Protein AF-A0A969GFV1-F1 (afdb_monomer_lite)

Sequence (255 aa):
MAVPLLSLLLVIGLALLFGWLTWRAVRAKRMWVKIAGGIAAGLLTLIFALVSFWGVKGFMASFRPGVPDAPALAVAATPEQIARGDYLVNLSCVGCHGAVDANGEPSEAHPLSGGFNISQAEGFGFIGDMIAENLTPGGKLAGYSDGEIFRILRHGVNKEGHRLGLMAFLPYNQLSDDDTEAIIAYLRSLPSAETSGPTGDKLNFVGMAMLGAGMFGPTAARRRRASSRQLKASPPNMATTWRLLANAAAVTART

Structure (mmCIF, N/CA/C/O backbone):
data_AF-A0A969GFV1-F1
#
_entry.id   AF-A0A969GFV1-F1
#
loop_
_atom_site.group_PDB
_atom_site.id
_atom_site.type_symbol
_atom_site.label_atom_id
_atom_site.label_alt_id
_atom_site.label_comp_id
_atom_site.label_asym_id
_atom_site.label_entity_id
_atom_site.label_seq_id
_atom_site.pdbx_PDB_ins_code
_atom_site.Cartn_x
_atom_site.Cartn_y
_atom_site.Cartn_z
_atom_site.occupancy
_atom_site.B_iso_or_equiv
_atom_site.auth_seq_id
_atom_site.auth_comp_id
_atom_site.auth_asym_id
_atom_site.auth_atom_id
_atom_site.pdbx_PDB_model_num
ATOM 1 N N . MET A 1 1 ? -2.811 8.380 -8.623 1.00 72.69 1 MET A N 1
ATOM 2 C CA . MET A 1 1 ? -2.915 7.678 -9.927 1.00 72.69 1 MET A CA 1
ATOM 3 C C . MET A 1 1 ? -2.232 8.420 -11.076 1.00 72.69 1 MET A C 1
ATOM 5 O O . MET A 1 1 ? -1.486 7.780 -11.802 1.00 72.69 1 MET A O 1
ATOM 9 N N . ALA A 1 2 ? -2.439 9.734 -11.249 1.00 81.12 2 ALA A N 1
ATOM 10 C CA . ALA A 1 2 ? -1.925 10.474 -12.412 1.00 81.12 2 ALA A CA 1
ATOM 11 C C . ALA A 1 2 ? -0.390 10.463 -12.553 1.00 81.12 2 ALA A C 1
ATOM 13 O O . ALA A 1 2 ? 0.119 10.118 -13.612 1.00 81.12 2 ALA A O 1
ATOM 14 N N . VAL A 1 3 ? 0.351 10.766 -11.482 1.00 84.19 3 VAL A N 1
ATOM 15 C CA . VAL A 1 3 ? 1.826 10.840 -11.511 1.00 84.19 3 VAL A CA 1
ATOM 16 C C . VAL A 1 3 ? 2.489 9.539 -11.997 1.00 84.19 3 VAL A C 1
ATOM 18 O O . VAL A 1 3 ? 3.208 9.594 -12.993 1.00 84.19 3 VAL A O 1
ATOM 21 N N . PRO A 1 4 ? 2.234 8.358 -11.395 1.00 85.69 4 PRO A N 1
ATOM 22 C CA . PRO A 1 4 ? 2.870 7.123 -11.857 1.00 85.69 4 PRO A CA 1
ATOM 23 C C . PRO A 1 4 ? 2.450 6.721 -13.277 1.00 85.69 4 PRO A C 1
ATOM 25 O O . PRO A 1 4 ? 3.246 6.119 -13.995 1.00 85.69 4 PRO A O 1
ATOM 28 N N . LEU A 1 5 ? 1.233 7.075 -13.710 1.00 90.69 5 LEU A N 1
ATOM 29 C CA . LEU A 1 5 ? 0.786 6.843 -15.084 1.00 90.69 5 LEU A CA 1
ATOM 30 C C . LEU A 1 5 ? 1.558 7.716 -16.082 1.00 90.69 5 LEU A C 1
ATOM 32 O O . LEU A 1 5 ? 2.021 7.208 -17.099 1.00 90.69 5 LEU A O 1
ATOM 36 N N . LEU A 1 6 ? 1.741 9.005 -15.784 1.00 93.75 6 LEU A N 1
ATOM 37 C CA . LEU A 1 6 ? 2.524 9.916 -16.624 1.00 93.75 6 LEU A CA 1
ATOM 38 C C . LEU A 1 6 ? 3.984 9.464 -16.730 1.00 93.75 6 LEU A C 1
ATOM 40 O O . LEU A 1 6 ? 4.531 9.430 -17.829 1.00 93.75 6 LEU A O 1
ATOM 44 N N . SER A 1 7 ? 4.594 9.044 -15.617 1.00 92.94 7 SER A N 1
ATOM 45 C CA . SER A 1 7 ? 5.943 8.467 -15.626 1.00 92.94 7 SER A CA 1
ATOM 46 C C . SER A 1 7 ? 6.017 7.203 -16.486 1.00 92.94 7 SER A C 1
ATOM 48 O O . SER A 1 7 ? 6.945 7.057 -17.276 1.00 92.94 7 SER A O 1
ATOM 50 N N . LEU A 1 8 ? 5.024 6.312 -16.394 1.00 92.50 8 LEU A N 1
ATOM 51 C CA . LEU A 1 8 ? 4.970 5.110 -17.225 1.00 92.50 8 LEU A CA 1
ATOM 52 C C . LEU A 1 8 ? 4.871 5.452 -18.720 1.00 92.50 8 LEU A C 1
ATOM 54 O O . LEU A 1 8 ? 5.608 4.883 -19.526 1.00 92.50 8 LEU A O 1
ATOM 58 N N . LEU A 1 9 ? 4.003 6.396 -19.089 1.00 96.06 9 LEU A N 1
ATOM 59 C CA . LEU A 1 9 ? 3.856 6.853 -20.473 1.00 96.06 9 LEU A CA 1
ATOM 60 C C . LEU A 1 9 ? 5.138 7.506 -21.000 1.00 96.06 9 LEU A C 1
ATOM 62 O O . LEU A 1 9 ? 5.517 7.252 -22.142 1.00 96.06 9 LEU A O 1
ATOM 66 N N . LEU A 1 10 ? 5.841 8.280 -20.168 1.00 96.81 10 LEU A N 1
ATOM 67 C CA . LEU A 1 10 ? 7.137 8.863 -20.513 1.00 96.81 10 LEU A CA 1
ATOM 68 C C . LEU A 1 10 ? 8.178 7.778 -20.819 1.00 96.81 10 LEU A C 1
ATOM 70 O O . LEU A 1 10 ? 8.840 7.841 -21.852 1.00 96.81 10 LEU A O 1
ATOM 74 N N . VAL A 1 11 ? 8.300 6.762 -19.960 1.00 95.50 11 VAL A N 1
ATOM 75 C CA . VAL A 1 11 ? 9.256 5.655 -20.152 1.00 95.50 11 VAL A CA 1
ATOM 76 C C . VAL A 1 11 ? 8.922 4.851 -21.413 1.00 95.50 11 VAL A C 1
ATOM 78 O O . VAL A 1 11 ? 9.825 4.515 -22.178 1.00 95.50 11 VAL A O 1
ATOM 81 N N . ILE A 1 12 ? 7.635 4.604 -21.686 1.00 96.19 12 ILE A N 1
ATOM 82 C CA . ILE A 1 12 ? 7.193 3.976 -22.943 1.00 96.19 12 ILE A CA 1
ATOM 83 C C . ILE A 1 12 ? 7.569 4.856 -24.144 1.00 96.19 12 ILE A C 1
ATOM 85 O O . ILE A 1 12 ? 8.098 4.355 -25.135 1.00 96.19 12 ILE A O 1
ATOM 89 N N . GLY A 1 13 ? 7.355 6.170 -24.052 1.00 97.25 13 GLY A N 1
ATOM 90 C CA . GLY A 1 13 ? 7.755 7.129 -25.081 1.00 97.25 13 GLY A CA 1
ATOM 91 C C . GLY A 1 13 ? 9.260 7.108 -25.358 1.00 97.25 13 GLY A C 1
ATOM 92 O O . GLY A 1 13 ? 9.665 7.111 -26.520 1.00 97.25 13 GLY A O 1
ATOM 93 N N . LEU A 1 14 ? 10.092 7.000 -24.317 1.00 97.44 14 LEU A N 1
ATOM 94 C CA . LEU A 1 14 ? 11.543 6.845 -24.455 1.00 97.44 14 LEU A CA 1
ATOM 95 C C . LEU A 1 14 ? 11.909 5.527 -25.146 1.00 97.44 14 LEU A C 1
ATOM 97 O O . LEU A 1 14 ? 12.744 5.539 -26.049 1.00 97.44 14 LEU A O 1
ATOM 101 N N . ALA A 1 15 ? 11.260 4.411 -24.800 1.00 97.12 15 ALA A N 1
ATOM 102 C CA . ALA A 1 15 ? 11.475 3.137 -25.490 1.00 97.12 15 ALA A CA 1
ATOM 103 C C . ALA A 1 15 ? 11.174 3.249 -26.997 1.00 97.12 15 ALA A C 1
ATOM 105 O O . ALA A 1 15 ? 11.960 2.786 -27.824 1.00 97.12 15 ALA A O 1
ATOM 106 N N . LEU A 1 16 ? 10.078 3.922 -27.366 1.00 97.81 16 LEU A N 1
ATOM 107 C CA . LEU A 1 16 ? 9.711 4.160 -28.766 1.00 97.81 16 LEU A CA 1
ATOM 108 C C . LEU A 1 16 ? 10.702 5.095 -29.475 1.00 97.81 16 LEU A C 1
ATOM 110 O O . LEU A 1 16 ? 11.110 4.816 -30.604 1.00 97.81 16 LEU A O 1
ATOM 114 N N . LEU A 1 17 ? 11.130 6.173 -28.811 1.00 97.75 17 LEU A N 1
ATOM 115 C CA . LEU A 1 17 ? 12.118 7.116 -29.336 1.00 97.75 17 LEU A CA 1
ATOM 116 C C . LEU A 1 17 ? 13.462 6.430 -29.604 1.00 97.75 17 LEU A C 1
ATOM 118 O O . LEU A 1 17 ? 14.013 6.567 -30.696 1.00 97.75 17 LEU A O 1
ATOM 122 N N . PHE A 1 18 ? 13.987 5.672 -28.640 1.00 97.31 18 PHE A N 1
ATOM 123 C CA . PHE A 1 18 ? 15.249 4.952 -28.814 1.00 97.31 18 PHE A CA 1
ATOM 124 C C . PHE A 1 18 ? 15.124 3.817 -29.831 1.00 97.31 18 PHE A C 1
ATOM 126 O O . PHE A 1 18 ? 16.051 3.612 -30.619 1.00 97.31 18 PHE A O 1
ATOM 133 N N . GLY A 1 19 ? 13.966 3.155 -29.913 1.00 96.56 19 GLY A N 1
ATOM 134 C CA . GLY A 1 19 ? 13.680 2.189 -30.973 1.00 96.56 19 GLY A CA 1
ATOM 135 C C . GLY A 1 19 ? 13.756 2.834 -32.360 1.00 96.56 19 GLY A C 1
ATOM 136 O O . GLY A 1 19 ? 14.416 2.315 -33.265 1.00 96.56 19 GLY A O 1
ATOM 137 N N . TRP A 1 20 ? 13.174 4.026 -32.511 1.00 97.56 20 TRP A N 1
ATOM 138 C CA . TRP A 1 20 ? 13.267 4.819 -33.736 1.00 97.56 20 TRP A CA 1
ATOM 139 C C . TRP A 1 20 ? 14.703 5.278 -34.040 1.00 97.56 20 TRP A C 1
ATOM 141 O O . TRP A 1 20 ? 15.154 5.178 -35.185 1.00 97.56 20 TRP A O 1
ATOM 151 N N . LEU A 1 21 ? 15.460 5.725 -33.031 1.00 96.56 21 LEU A N 1
ATOM 152 C CA . LEU A 1 21 ? 16.870 6.104 -33.187 1.00 96.56 21 LEU A CA 1
ATOM 153 C C . LEU A 1 21 ? 17.744 4.917 -33.597 1.00 96.56 21 LEU A C 1
ATOM 155 O O . LEU A 1 21 ? 18.609 5.072 -34.457 1.00 96.56 21 LEU A O 1
ATOM 159 N N . THR A 1 22 ? 17.485 3.733 -33.046 1.00 96.38 22 THR A N 1
ATOM 160 C CA . THR A 1 22 ? 18.175 2.487 -33.403 1.00 96.38 22 THR A CA 1
ATOM 161 C C . THR A 1 22 ? 17.929 2.154 -34.871 1.00 96.38 22 THR A C 1
ATOM 163 O O . THR A 1 22 ? 18.870 1.936 -35.633 1.00 96.38 22 THR A O 1
ATOM 166 N N . TRP A 1 23 ? 16.669 2.214 -35.310 1.00 96.56 23 TRP A N 1
ATOM 167 C CA . TRP A 1 23 ? 16.299 2.024 -36.712 1.00 96.56 23 TRP A CA 1
ATOM 168 C C . TRP A 1 23 ? 16.972 3.046 -37.642 1.00 96.56 23 TRP A C 1
ATOM 170 O O . TRP A 1 23 ? 17.508 2.680 -38.693 1.00 96.56 23 TRP A O 1
ATOM 180 N N . ARG A 1 24 ? 17.008 4.324 -37.243 1.00 96.81 24 ARG A N 1
ATOM 181 C CA . ARG A 1 24 ? 17.678 5.392 -37.999 1.00 96.81 24 ARG A CA 1
ATOM 182 C C . ARG A 1 24 ? 19.192 5.174 -38.074 1.00 96.81 24 ARG A C 1
ATOM 184 O O . ARG A 1 24 ? 19.770 5.349 -39.146 1.00 96.81 24 ARG A O 1
ATOM 191 N N . ALA A 1 25 ? 19.827 4.774 -36.973 1.00 95.12 25 ALA A N 1
ATOM 192 C CA . ALA A 1 25 ? 21.261 4.506 -36.906 1.00 95.12 25 ALA A CA 1
ATOM 193 C C . ALA A 1 25 ? 21.648 3.331 -37.812 1.00 95.12 25 ALA A C 1
ATOM 195 O O . ALA A 1 25 ? 22.569 3.453 -38.618 1.00 95.12 25 ALA A O 1
ATOM 196 N N . VAL A 1 26 ? 20.883 2.235 -37.786 1.00 94.19 26 VAL A N 1
ATOM 197 C CA . VAL A 1 26 ? 21.118 1.063 -38.647 1.00 94.19 26 VAL A CA 1
ATOM 198 C C . VAL A 1 26 ? 20.950 1.393 -40.139 1.00 94.19 26 VAL A C 1
ATOM 200 O O . VAL A 1 26 ? 21.553 0.742 -40.990 1.00 94.19 26 VAL A O 1
ATOM 203 N N . ARG A 1 27 ? 20.211 2.450 -40.492 1.00 94.94 27 ARG A N 1
ATOM 204 C CA . ARG A 1 27 ? 20.098 2.953 -41.875 1.00 94.94 27 ARG A CA 1
ATOM 205 C C . ARG A 1 27 ? 21.137 4.018 -42.249 1.00 94.94 27 ARG A C 1
ATOM 207 O O . ARG A 1 27 ? 21.122 4.512 -43.376 1.00 94.94 27 ARG A O 1
ATOM 214 N N . ALA A 1 28 ? 22.050 4.384 -41.349 1.00 95.62 28 ALA A N 1
ATOM 215 C CA . ALA A 1 28 ? 23.057 5.399 -41.628 1.00 95.62 28 ALA A CA 1
ATOM 216 C C . ALA A 1 28 ? 24.085 4.923 -42.670 1.00 95.62 28 ALA A C 1
ATOM 218 O O . ALA A 1 28 ? 24.539 3.776 -42.659 1.00 95.62 28 ALA A O 1
ATOM 219 N N . LYS A 1 29 ? 24.499 5.848 -43.546 1.00 95.62 29 LYS A N 1
ATOM 220 C CA . LYS A 1 29 ? 25.559 5.612 -44.542 1.00 95.62 29 LYS A CA 1
ATOM 221 C C . LYS A 1 29 ? 26.948 5.486 -43.900 1.00 95.62 29 LYS A C 1
ATOM 223 O O . LYS A 1 29 ? 27.799 4.774 -44.416 1.00 95.62 29 LYS A O 1
ATOM 228 N N . ARG A 1 30 ? 27.187 6.180 -42.778 1.00 96.31 30 ARG A N 1
ATOM 229 C CA . ARG A 1 30 ? 28.464 6.147 -42.045 1.00 96.31 30 ARG A CA 1
ATOM 230 C C . ARG A 1 30 ? 28.531 4.906 -41.151 1.00 96.31 30 ARG A C 1
ATOM 232 O O . ARG A 1 30 ? 27.696 4.751 -40.262 1.00 96.31 30 ARG A O 1
ATOM 239 N N . MET A 1 31 ? 29.552 4.068 -41.349 1.00 94.38 31 MET A N 1
ATOM 240 C CA . MET A 1 31 ? 29.696 2.776 -40.660 1.00 94.38 31 MET A CA 1
ATOM 241 C C . MET A 1 31 ? 29.725 2.901 -39.129 1.00 94.38 31 MET A C 1
ATOM 243 O O . MET A 1 31 ? 29.049 2.145 -38.437 1.00 94.38 31 MET A O 1
ATOM 247 N N . TRP A 1 32 ? 30.439 3.893 -38.588 1.00 93.25 32 TRP A N 1
ATOM 248 C CA . TRP A 1 32 ? 30.529 4.098 -37.138 1.00 93.25 32 TRP A CA 1
ATOM 249 C C . TRP A 1 32 ? 29.191 4.517 -36.510 1.00 93.25 32 TRP A C 1
ATOM 251 O O . TRP A 1 32 ? 28.880 4.071 -35.414 1.00 93.25 32 TRP A O 1
ATOM 261 N N . VAL A 1 33 ? 28.361 5.305 -37.209 1.00 93.00 33 VAL A N 1
ATOM 262 C CA . VAL A 1 33 ? 27.014 5.681 -36.732 1.00 93.00 33 VAL A CA 1
ATOM 263 C C . VAL A 1 33 ? 26.121 4.447 -36.671 1.00 93.00 33 VAL A C 1
ATOM 265 O O . VAL A 1 33 ? 25.379 4.262 -35.711 1.00 93.00 33 VAL A O 1
ATOM 268 N N . LYS A 1 34 ? 26.229 3.576 -37.677 1.00 94.00 34 LYS A N 1
ATOM 269 C CA . LYS A 1 34 ? 25.492 2.314 -37.741 1.00 94.00 34 LYS A CA 1
ATOM 270 C C . LYS A 1 34 ? 25.868 1.366 -36.603 1.00 94.00 34 LYS A C 1
ATOM 272 O O . LYS A 1 34 ? 24.970 0.802 -35.990 1.00 94.00 34 LYS A O 1
ATOM 277 N N . ILE A 1 35 ? 27.160 1.219 -36.306 1.00 93.69 35 ILE A N 1
ATOM 278 C CA . ILE A 1 35 ? 27.630 0.329 -35.234 1.00 93.69 35 I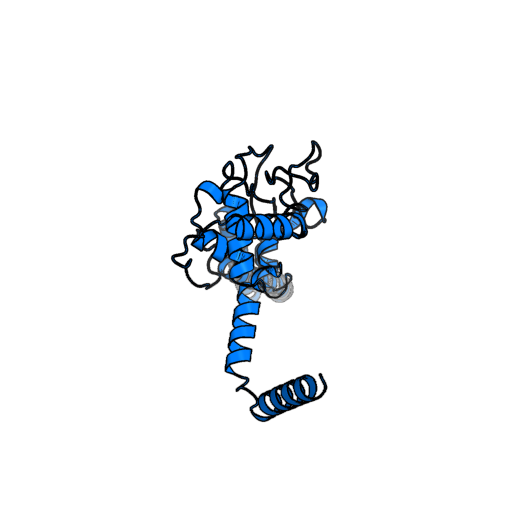LE A CA 1
ATOM 279 C C . ILE A 1 35 ? 27.448 0.990 -33.865 1.00 93.69 35 ILE A C 1
ATOM 281 O O . ILE A 1 35 ? 26.635 0.530 -33.073 1.00 93.69 35 ILE A O 1
ATOM 285 N N . ALA A 1 36 ? 28.163 2.080 -33.578 1.00 94.81 36 ALA A N 1
ATOM 286 C CA . ALA A 1 36 ? 28.176 2.689 -32.249 1.00 94.81 36 ALA A CA 1
ATOM 287 C C . ALA A 1 36 ? 26.814 3.297 -31.885 1.00 94.81 36 ALA A C 1
ATOM 289 O O . ALA A 1 36 ? 26.303 3.059 -30.794 1.00 94.81 36 ALA A O 1
ATOM 290 N N . GLY A 1 37 ? 26.189 4.024 -32.817 1.00 93.31 37 GLY A N 1
ATOM 291 C CA . GLY A 1 37 ? 24.851 4.583 -32.613 1.00 93.31 37 GLY A CA 1
ATOM 292 C C . GLY A 1 37 ? 23.772 3.503 -32.531 1.00 93.31 37 GLY A C 1
ATOM 293 O O . GLY A 1 37 ? 22.878 3.603 -31.695 1.00 93.31 37 GLY A O 1
ATOM 294 N N . GLY A 1 38 ? 23.881 2.446 -33.345 1.00 94.62 38 GLY A N 1
ATOM 295 C CA . GLY A 1 38 ? 22.970 1.301 -33.298 1.00 94.62 38 GLY A CA 1
ATOM 296 C C . GLY A 1 38 ? 23.052 0.535 -31.977 1.00 94.62 38 GLY A C 1
ATOM 297 O O . GLY A 1 38 ? 22.019 0.259 -31.376 1.00 94.62 38 GLY A O 1
ATOM 298 N N . ILE A 1 39 ? 24.263 0.248 -31.487 1.00 95.69 39 ILE A N 1
ATOM 299 C CA . ILE A 1 39 ? 24.477 -0.435 -30.202 1.00 95.69 39 ILE A CA 1
ATOM 300 C C . ILE A 1 39 ? 23.981 0.435 -29.045 1.00 95.69 39 ILE A C 1
ATOM 302 O O . ILE A 1 39 ? 23.204 -0.041 -28.221 1.00 95.69 39 ILE A O 1
ATOM 306 N N . ALA A 1 40 ? 24.380 1.709 -28.990 1.00 96.06 40 ALA A N 1
ATOM 307 C CA . ALA A 1 40 ? 24.000 2.597 -27.895 1.00 96.06 40 ALA A CA 1
ATOM 308 C C . ALA A 1 40 ? 22.477 2.805 -27.823 1.00 96.06 40 ALA A C 1
ATOM 310 O O . ALA A 1 40 ? 21.874 2.608 -26.768 1.00 96.06 40 ALA A O 1
ATOM 311 N N . ALA A 1 41 ? 21.835 3.143 -28.947 1.00 95.69 41 ALA A N 1
ATOM 312 C CA . ALA A 1 41 ? 20.384 3.310 -28.990 1.00 95.69 41 ALA A CA 1
ATOM 313 C C . ALA A 1 41 ? 19.648 1.979 -28.755 1.00 95.69 41 ALA A C 1
ATOM 315 O O . ALA A 1 41 ? 18.617 1.963 -28.080 1.00 95.69 41 ALA A O 1
ATOM 316 N N . GLY A 1 42 ? 20.191 0.860 -29.246 1.00 96.50 42 GLY A N 1
ATOM 317 C CA . GLY A 1 42 ? 19.617 -0.470 -29.056 1.00 96.50 42 GLY A CA 1
ATOM 318 C C . GLY A 1 42 ? 19.611 -0.892 -27.588 1.00 96.50 42 GLY A C 1
ATOM 319 O O . GLY A 1 42 ? 18.576 -1.317 -27.079 1.00 96.50 42 GLY A O 1
ATOM 320 N N . LEU A 1 43 ? 20.725 -0.696 -26.875 1.00 97.62 43 LEU A N 1
ATOM 321 C CA . LEU A 1 43 ? 20.812 -0.965 -25.436 1.00 97.62 43 LEU A CA 1
ATOM 322 C C . LEU A 1 43 ? 19.822 -0.108 -24.642 1.00 97.62 43 LEU A C 1
ATOM 324 O O . LEU A 1 43 ? 19.096 -0.635 -23.802 1.00 97.62 43 LEU A O 1
ATOM 328 N N . LEU A 1 44 ? 19.731 1.191 -24.944 1.00 97.44 44 LEU A N 1
ATOM 329 C CA . LEU A 1 44 ? 18.762 2.078 -24.294 1.00 97.44 44 LEU A CA 1
ATOM 330 C C . LEU A 1 44 ? 17.317 1.655 -24.581 1.00 97.44 44 LEU A C 1
ATOM 332 O O . LEU A 1 44 ? 16.495 1.640 -23.668 1.00 97.44 44 LEU A O 1
ATOM 336 N N . THR A 1 45 ? 17.016 1.233 -25.811 1.00 97.75 45 THR A N 1
ATOM 337 C CA . THR A 1 45 ? 15.700 0.681 -26.171 1.00 97.75 45 THR A CA 1
ATOM 338 C C . THR A 1 45 ? 15.358 -0.527 -25.304 1.00 97.75 45 THR A C 1
ATOM 340 O O . THR A 1 45 ? 14.262 -0.583 -24.752 1.00 97.75 45 THR A O 1
ATOM 343 N N . LEU A 1 46 ? 16.290 -1.474 -25.145 1.00 97.44 46 LEU A N 1
ATOM 344 C CA . LEU A 1 46 ? 16.081 -2.665 -24.318 1.00 97.44 46 LEU A CA 1
ATOM 345 C C . LEU A 1 46 ? 15.875 -2.311 -22.841 1.00 97.44 46 LEU A C 1
ATOM 347 O O . LEU A 1 46 ? 14.974 -2.860 -22.209 1.00 97.44 46 LEU A O 1
ATOM 351 N N . ILE A 1 47 ? 16.659 -1.370 -22.305 1.00 97.06 47 ILE A N 1
ATOM 352 C CA . ILE A 1 47 ? 16.520 -0.896 -20.922 1.00 97.06 47 ILE A CA 1
ATOM 353 C C . ILE A 1 47 ? 15.134 -0.280 -20.711 1.00 97.06 47 ILE A C 1
ATOM 355 O O . ILE A 1 47 ? 14.401 -0.717 -19.824 1.00 97.06 47 ILE A O 1
ATOM 359 N N . PHE A 1 48 ? 14.733 0.690 -21.538 1.00 97.62 48 PHE A N 1
ATOM 360 C CA . PHE A 1 48 ? 13.430 1.339 -21.383 1.00 97.62 48 PHE A CA 1
ATOM 361 C C . PHE A 1 48 ? 12.271 0.373 -21.631 1.00 97.62 48 PHE A C 1
ATOM 363 O O . PHE A 1 48 ? 11.304 0.406 -20.879 1.00 97.62 48 PHE A O 1
ATOM 370 N N . ALA A 1 49 ? 12.378 -0.541 -22.600 1.00 96.94 49 ALA A N 1
ATOM 371 C CA . ALA A 1 49 ? 11.364 -1.569 -22.829 1.00 96.94 49 ALA A CA 1
ATOM 372 C C . ALA A 1 49 ? 11.198 -2.496 -21.612 1.00 96.94 49 ALA A C 1
ATOM 374 O O . ALA A 1 49 ? 10.070 -2.802 -21.222 1.00 96.94 49 ALA A O 1
ATOM 375 N N . LEU A 1 50 ? 12.301 -2.901 -20.972 1.00 96.88 50 LEU A N 1
ATOM 376 C CA . LEU A 1 50 ? 12.266 -3.720 -19.761 1.00 96.88 50 LEU A CA 1
ATOM 377 C C . LEU A 1 50 ? 11.646 -2.956 -18.582 1.00 96.88 50 LEU A C 1
ATOM 379 O O . LEU A 1 50 ? 10.775 -3.486 -17.891 1.00 96.88 50 LEU A O 1
ATOM 383 N N . VAL A 1 51 ? 12.046 -1.699 -18.370 1.00 96.56 51 VAL A N 1
ATOM 384 C CA . VAL A 1 51 ? 11.479 -0.839 -17.317 1.00 96.56 51 VAL A CA 1
ATOM 385 C C . VAL A 1 51 ? 9.988 -0.585 -17.564 1.00 96.56 51 VAL A C 1
ATOM 387 O O . VAL A 1 51 ? 9.195 -0.680 -16.629 1.00 96.56 51 VAL A O 1
ATOM 390 N N . SER A 1 52 ? 9.569 -0.349 -18.812 1.00 96.00 52 SER A N 1
ATOM 391 C CA . SER A 1 52 ? 8.155 -0.252 -19.189 1.00 96.00 52 SER A CA 1
ATOM 392 C C . SER A 1 52 ? 7.401 -1.546 -18.901 1.00 96.00 52 SER A C 1
ATOM 394 O O . SER A 1 52 ? 6.315 -1.489 -18.332 1.00 96.00 52 SER A O 1
ATOM 396 N N . PHE A 1 53 ? 7.962 -2.710 -19.240 1.00 96.94 53 PHE A N 1
ATOM 397 C CA . PHE A 1 53 ? 7.328 -4.003 -18.976 1.00 96.94 53 PHE A CA 1
ATOM 398 C C . PHE A 1 53 ? 7.050 -4.205 -17.480 1.00 96.94 53 PHE A C 1
ATOM 400 O O . PHE A 1 53 ? 5.920 -4.517 -17.087 1.00 96.94 53 PHE A O 1
ATOM 407 N N . TRP A 1 54 ? 8.052 -3.974 -16.628 1.00 97.31 54 TRP A N 1
ATOM 408 C CA . TRP A 1 54 ? 7.880 -4.076 -15.180 1.00 97.31 54 TRP A CA 1
ATOM 409 C C . TRP A 1 54 ? 6.972 -2.977 -14.624 1.00 97.31 54 TRP A C 1
ATOM 411 O O . TRP A 1 54 ? 6.141 -3.266 -13.768 1.00 97.31 54 TRP A O 1
ATOM 421 N N . GLY A 1 55 ? 7.049 -1.756 -15.156 1.00 95.38 55 GLY A N 1
ATOM 422 C CA . GLY A 1 55 ? 6.154 -0.653 -14.811 1.00 95.38 55 GLY A CA 1
ATOM 423 C C . GLY A 1 55 ? 4.684 -0.967 -15.110 1.00 95.38 55 GLY A C 1
ATOM 424 O O . GLY A 1 55 ? 3.839 -0.791 -14.237 1.00 95.38 55 GLY A O 1
ATOM 425 N N . VAL A 1 56 ? 4.370 -1.517 -16.291 1.00 95.56 56 VAL A N 1
ATOM 426 C CA . VAL A 1 56 ? 3.010 -1.963 -16.654 1.00 95.56 56 VAL A CA 1
ATOM 427 C C . VAL A 1 56 ? 2.541 -3.073 -15.718 1.00 95.56 56 VAL A C 1
ATOM 429 O O . VAL A 1 56 ? 1.435 -2.999 -15.181 1.00 95.56 56 VAL A O 1
ATOM 432 N N . LYS A 1 57 ? 3.377 -4.093 -15.474 1.00 94.56 57 LYS A N 1
ATOM 433 C CA . LYS A 1 57 ? 3.048 -5.162 -14.518 1.00 94.56 57 LYS A CA 1
ATOM 434 C C . LYS A 1 57 ? 2.771 -4.614 -13.122 1.00 94.56 57 LYS A C 1
ATOM 436 O O . LYS A 1 57 ? 1.813 -5.045 -12.489 1.00 94.56 57 LYS A O 1
ATOM 441 N N . GLY A 1 58 ? 3.605 -3.693 -12.653 1.00 93.12 58 GLY A N 1
ATOM 442 C CA . GLY A 1 58 ? 3.473 -3.015 -11.372 1.00 93.12 58 GLY A CA 1
ATOM 443 C C . GLY A 1 58 ? 2.174 -2.241 -11.260 1.00 93.12 58 GLY A C 1
ATOM 444 O O . GLY A 1 58 ? 1.396 -2.473 -10.341 1.00 93.12 58 GLY A O 1
ATOM 445 N N . PHE A 1 59 ? 1.897 -1.400 -12.255 1.00 93.31 59 PHE A N 1
ATOM 446 C CA . PHE A 1 59 ? 0.669 -0.622 -12.359 1.00 93.31 59 PHE A CA 1
ATOM 447 C C . PHE A 1 59 ? -0.571 -1.523 -12.323 1.00 93.31 59 PHE A C 1
ATOM 449 O O . PHE A 1 59 ? -1.476 -1.318 -11.516 1.00 93.31 59 PHE A O 1
ATOM 456 N N . MET A 1 60 ? -0.592 -2.582 -13.135 1.00 92.00 60 MET A N 1
ATOM 457 C CA . MET A 1 60 ? -1.688 -3.552 -13.130 1.00 92.00 60 MET A CA 1
ATOM 458 C C . MET A 1 60 ? -1.811 -4.260 -11.784 1.00 92.00 60 MET A C 1
ATOM 460 O O . MET A 1 60 ? -2.916 -4.452 -11.289 1.00 92.00 60 MET A O 1
ATOM 464 N N . ALA A 1 61 ? -0.692 -4.613 -11.153 1.00 89.94 61 ALA A N 1
ATOM 465 C CA . ALA A 1 61 ? -0.717 -5.249 -9.850 1.00 89.94 61 ALA A CA 1
ATOM 466 C C . ALA A 1 61 ? -1.275 -4.300 -8.773 1.00 89.94 61 ALA A C 1
ATOM 468 O O . ALA A 1 61 ? -2.032 -4.773 -7.930 1.00 89.94 61 ALA A O 1
ATOM 469 N N . SER A 1 62 ? -0.924 -3.013 -8.790 1.00 90.25 62 SER A N 1
ATOM 470 C CA . SER A 1 62 ? -1.408 -2.015 -7.829 1.00 90.25 62 SER A CA 1
ATOM 471 C C . SER A 1 62 ? -2.880 -1.669 -8.024 1.00 90.25 62 SER A C 1
ATOM 473 O O . SER A 1 62 ? -3.611 -1.616 -7.046 1.00 90.25 62 SER A O 1
ATOM 475 N N . PHE A 1 63 ? -3.334 -1.456 -9.261 1.00 90.25 63 PHE A N 1
ATOM 476 C CA . PHE A 1 63 ? -4.682 -0.933 -9.526 1.00 90.25 63 PHE A CA 1
ATOM 477 C C . PHE A 1 63 ? -5.707 -2.006 -9.897 1.00 90.25 63 PHE A C 1
ATOM 479 O O . PHE A 1 63 ? -6.906 -1.755 -9.843 1.00 90.25 63 PHE A O 1
ATOM 486 N N . ARG A 1 64 ? -5.260 -3.201 -10.295 1.00 87.44 64 ARG A N 1
ATOM 487 C CA . ARG A 1 64 ? -6.124 -4.337 -10.652 1.00 87.44 64 ARG A CA 1
ATOM 488 C C . ARG A 1 64 ? -5.593 -5.649 -10.060 1.00 87.44 64 ARG A C 1
ATOM 490 O O . ARG A 1 64 ? -5.245 -6.571 -10.798 1.00 87.44 64 ARG A O 1
ATOM 497 N N . PRO A 1 65 ? -5.534 -5.769 -8.722 1.00 83.69 65 PRO A N 1
ATOM 498 C CA . PRO A 1 65 ? -4.960 -6.929 -8.043 1.00 83.69 65 PRO A CA 1
ATOM 499 C C . PRO A 1 65 ? -5.756 -8.235 -8.229 1.00 83.69 65 PRO A C 1
ATOM 501 O O . PRO A 1 65 ? -5.218 -9.293 -7.904 1.00 83.69 65 PRO A O 1
ATOM 504 N N . GLY A 1 66 ? -6.988 -8.186 -8.756 1.00 85.69 66 GLY A N 1
ATOM 505 C CA . GLY A 1 66 ? -7.788 -9.374 -9.087 1.00 85.69 66 GLY A CA 1
ATOM 506 C C . GLY A 1 66 ? -8.252 -10.156 -7.857 1.00 85.69 66 GLY A C 1
ATOM 507 O O . GLY A 1 66 ? -8.094 -11.376 -7.797 1.00 85.69 66 GLY A O 1
ATOM 508 N N . VAL A 1 67 ? -8.761 -9.443 -6.855 1.00 87.94 67 VAL A N 1
ATOM 509 C CA . VAL A 1 67 ? -9.269 -9.994 -5.588 1.00 87.94 67 VAL A CA 1
ATOM 510 C C . VAL A 1 67 ? -10.800 -9.982 -5.576 1.00 87.94 67 VAL A C 1
ATOM 512 O O . VAL A 1 67 ? -11.379 -9.178 -6.305 1.00 87.94 67 VAL A O 1
ATOM 515 N N . PRO A 1 68 ? -11.452 -10.846 -4.777 1.00 90.00 68 PRO A N 1
ATOM 516 C CA . PRO A 1 68 ? -12.903 -10.815 -4.625 1.00 90.00 68 PRO A CA 1
ATOM 517 C C . PRO A 1 68 ? -13.408 -9.461 -4.116 1.00 90.00 68 PRO A C 1
ATOM 519 O O . PRO A 1 68 ? -12.664 -8.702 -3.483 1.00 90.00 68 PRO A O 1
ATOM 522 N N . ASP A 1 69 ? -14.682 -9.185 -4.366 1.00 91.69 69 ASP A N 1
ATOM 523 C CA . ASP A 1 69 ? -15.369 -8.044 -3.768 1.00 91.69 69 ASP A CA 1
ATOM 524 C C . ASP A 1 69 ? -15.514 -8.216 -2.251 1.00 91.69 69 ASP A C 1
ATOM 526 O O . ASP A 1 69 ? -15.312 -9.303 -1.699 1.00 91.69 69 ASP A O 1
ATOM 530 N N . ALA A 1 70 ? -15.800 -7.109 -1.566 1.00 94.38 70 ALA A N 1
ATOM 531 C CA . ALA A 1 70 ? -16.033 -7.128 -0.130 1.00 94.38 70 ALA A CA 1
ATOM 532 C C . ALA A 1 70 ? -17.271 -7.991 0.187 1.00 94.38 70 ALA A C 1
ATOM 534 O O . ALA A 1 70 ? -18.293 -7.843 -0.489 1.00 94.38 70 ALA A O 1
ATOM 535 N N . PRO A 1 71 ? -17.205 -8.899 1.178 1.00 94.69 71 PRO A N 1
ATOM 536 C CA . PRO A 1 71 ? -18.380 -9.650 1.598 1.00 94.69 71 PRO A CA 1
ATOM 537 C C . PRO A 1 71 ? -19.426 -8.709 2.204 1.00 94.69 71 PRO A C 1
ATOM 539 O O . PRO A 1 71 ? -19.083 -7.704 2.822 1.00 94.69 71 PRO A O 1
ATOM 542 N N . ALA A 1 72 ? -20.705 -9.061 2.080 1.00 95.06 72 ALA A N 1
ATOM 543 C CA . ALA A 1 72 ? -21.750 -8.439 2.884 1.00 95.06 72 ALA A CA 1
ATOM 544 C C . ALA A 1 72 ? -21.605 -8.941 4.329 1.00 95.06 72 ALA A C 1
ATOM 546 O O . ALA A 1 72 ? -22.081 -10.022 4.667 1.00 95.06 72 ALA A O 1
ATOM 547 N N . LEU A 1 73 ? -20.877 -8.180 5.142 1.00 95.31 73 LEU A N 1
ATOM 548 C CA . LEU A 1 73 ? -20.549 -8.493 6.528 1.00 95.31 73 LEU A CA 1
ATOM 549 C C . LEU A 1 73 ? -20.985 -7.327 7.416 1.00 95.31 73 LEU A C 1
ATOM 551 O O . LEU A 1 73 ? -20.722 -6.172 7.083 1.00 95.31 73 LEU A O 1
ATOM 555 N N . ALA A 1 74 ? -21.620 -7.652 8.538 1.00 96.25 74 ALA A N 1
ATOM 556 C CA . ALA A 1 74 ? -21.897 -6.736 9.635 1.00 96.25 74 ALA A CA 1
ATOM 557 C C . ALA A 1 74 ? -21.424 -7.415 10.921 1.00 96.25 74 ALA A C 1
ATOM 559 O O . ALA A 1 74 ? -21.898 -8.502 11.253 1.00 96.25 74 ALA A O 1
ATOM 560 N N . VAL A 1 75 ? -20.453 -6.811 11.599 1.00 96.50 75 VAL A N 1
ATOM 561 C CA . VAL A 1 75 ? -19.826 -7.406 12.781 1.00 96.50 75 VAL A CA 1
ATOM 562 C C . VAL A 1 75 ? -20.719 -7.191 14.003 1.00 96.50 75 VAL A C 1
ATOM 564 O O . VAL A 1 75 ? -21.219 -6.092 14.230 1.00 96.50 75 VAL A O 1
ATOM 567 N N . ALA A 1 76 ? -20.923 -8.244 14.801 1.00 94.25 76 ALA A N 1
ATOM 568 C CA . ALA A 1 76 ? -21.838 -8.218 15.947 1.00 94.25 76 ALA A CA 1
ATOM 569 C C . ALA A 1 76 ? -21.364 -7.309 17.096 1.00 94.25 76 ALA A C 1
ATOM 571 O O . ALA A 1 76 ? -22.194 -6.772 17.827 1.00 94.25 76 ALA A O 1
ATOM 572 N N . ALA A 1 77 ? -20.046 -7.137 17.241 1.00 94.88 77 ALA A N 1
ATOM 573 C CA . ALA A 1 77 ? -19.406 -6.285 18.243 1.00 94.88 77 ALA A CA 1
ATOM 574 C C . ALA A 1 77 ? -19.794 -6.630 19.694 1.00 94.88 77 ALA A C 1
ATOM 576 O O . ALA A 1 77 ? -20.074 -5.749 20.507 1.00 94.88 77 ALA A O 1
ATOM 577 N N . THR A 1 78 ? -19.798 -7.924 20.037 1.00 97.88 78 THR A N 1
ATOM 578 C CA . THR A 1 78 ? -20.013 -8.347 21.432 1.00 97.88 78 THR A CA 1
ATOM 579 C C . THR A 1 78 ? -18.845 -7.907 22.327 1.00 97.88 78 THR A C 1
ATOM 581 O O . THR A 1 78 ? -17.730 -7.722 21.827 1.00 97.88 78 THR A O 1
ATOM 584 N N . PRO A 1 79 ? -19.041 -7.769 23.653 1.00 98.06 79 PRO A N 1
ATOM 585 C CA . PRO A 1 79 ? -17.958 -7.412 24.572 1.00 98.06 79 PRO A CA 1
ATOM 586 C C . PRO A 1 79 ? -16.735 -8.336 24.466 1.00 98.06 79 PRO A C 1
ATOM 588 O O . PRO A 1 79 ? -15.599 -7.869 24.506 1.00 98.06 79 PRO A O 1
ATOM 591 N N . GLU A 1 80 ? -16.951 -9.636 24.261 1.00 97.38 80 GLU A N 1
ATOM 592 C CA . GLU A 1 80 ? -15.888 -10.631 24.094 1.00 97.38 80 GLU A CA 1
ATOM 593 C C . GLU A 1 80 ? -15.134 -10.438 22.772 1.00 97.38 80 GLU A C 1
ATOM 595 O O . GLU A 1 80 ? -13.905 -10.521 22.748 1.00 97.38 80 GLU A O 1
ATOM 600 N N . GLN A 1 81 ? -15.847 -10.140 21.677 1.00 96.88 81 GLN A N 1
ATOM 601 C CA . GLN A 1 81 ? -15.227 -9.818 20.388 1.00 96.88 81 GLN A CA 1
ATOM 602 C C . GLN A 1 81 ? -14.399 -8.534 20.473 1.00 96.88 81 GLN A C 1
ATOM 604 O O . GLN A 1 81 ? -13.279 -8.500 19.968 1.00 96.88 81 GLN A O 1
ATOM 609 N N . ILE A 1 82 ? -14.911 -7.498 21.143 1.00 98.31 82 ILE A N 1
ATOM 610 C CA . ILE A 1 82 ? -14.190 -6.236 21.350 1.00 98.31 82 ILE A CA 1
ATOM 611 C C . ILE A 1 82 ? -12.932 -6.475 22.191 1.00 98.31 82 ILE A C 1
ATOM 613 O O . ILE A 1 82 ? -11.862 -6.014 21.808 1.00 98.31 82 ILE A O 1
ATOM 617 N N . ALA A 1 83 ? -13.019 -7.244 23.282 1.00 98.38 83 ALA A N 1
ATOM 618 C CA . ALA A 1 83 ? -11.861 -7.581 24.113 1.00 98.38 83 ALA A CA 1
ATOM 619 C C . ALA A 1 83 ? -10.805 -8.397 23.344 1.00 98.38 83 ALA A C 1
ATOM 621 O O . ALA A 1 83 ? -9.601 -8.175 23.487 1.00 98.38 83 ALA A O 1
ATOM 622 N N . ARG A 1 84 ? -11.239 -9.324 22.479 1.00 98.19 84 ARG A N 1
ATOM 623 C CA .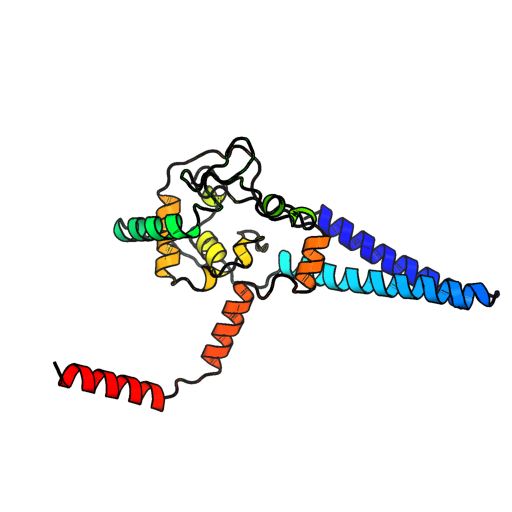 ARG A 1 84 ? -10.334 -10.062 21.589 1.00 98.19 84 ARG A CA 1
ATOM 624 C C . ARG A 1 84 ? -9.673 -9.139 20.564 1.00 98.19 84 ARG A C 1
ATOM 626 O O . ARG A 1 84 ? -8.475 -9.269 20.317 1.00 98.19 84 ARG A O 1
ATOM 633 N N . GLY A 1 85 ? -10.438 -8.218 19.987 1.00 98.06 85 GLY A N 1
ATOM 634 C CA . GLY A 1 85 ? -9.947 -7.222 19.044 1.00 98.06 85 GLY A CA 1
ATOM 635 C C . GLY A 1 85 ? -8.924 -6.284 19.670 1.00 98.06 85 GLY A C 1
ATOM 636 O O . GLY A 1 85 ? -7.864 -6.089 19.085 1.00 98.06 85 GLY A O 1
ATOM 637 N N . ASP A 1 86 ? -9.193 -5.792 20.881 1.00 98.00 86 ASP A N 1
ATOM 638 C CA . ASP A 1 86 ? -8.269 -4.973 21.673 1.00 98.00 86 ASP A CA 1
ATOM 639 C C . ASP A 1 86 ? -6.913 -5.671 21.810 1.00 98.00 86 ASP A C 1
ATOM 641 O O . ASP A 1 86 ? -5.879 -5.121 21.432 1.00 98.00 86 ASP A O 1
ATOM 645 N N . TYR A 1 87 ? -6.912 -6.934 22.242 1.00 97.62 87 TYR A N 1
ATOM 646 C CA . TYR A 1 87 ? -5.686 -7.721 22.363 1.00 97.62 87 TYR A CA 1
ATOM 647 C C . TYR A 1 87 ? -4.899 -7.811 21.040 1.00 97.62 87 TYR A C 1
ATOM 649 O O . TYR A 1 87 ? -3.692 -7.565 21.011 1.00 97.62 87 TYR A O 1
ATOM 657 N N . LEU A 1 88 ? -5.570 -8.135 19.930 1.00 97.31 88 LEU A N 1
ATOM 658 C CA . LEU A 1 88 ? -4.929 -8.294 18.616 1.00 97.31 88 LEU A CA 1
ATOM 659 C C . LEU A 1 88 ? -4.390 -6.971 18.054 1.00 97.31 88 LEU A C 1
ATOM 661 O O . LEU A 1 88 ? -3.309 -6.934 17.456 1.00 97.31 88 LEU A O 1
ATOM 665 N N . VAL A 1 89 ? -5.141 -5.888 18.246 1.00 96.94 89 VAL A N 1
ATOM 666 C CA . VAL A 1 89 ? -4.799 -4.550 17.760 1.00 96.94 89 VAL A CA 1
ATOM 667 C C . VAL A 1 89 ? -3.613 -3.982 18.530 1.00 96.94 89 VAL A C 1
ATOM 669 O O . VAL A 1 89 ? -2.679 -3.477 17.901 1.00 96.94 89 VAL A O 1
ATOM 672 N N . ASN A 1 90 ? -3.583 -4.142 19.856 1.00 95.12 90 ASN A N 1
ATOM 673 C CA . ASN A 1 90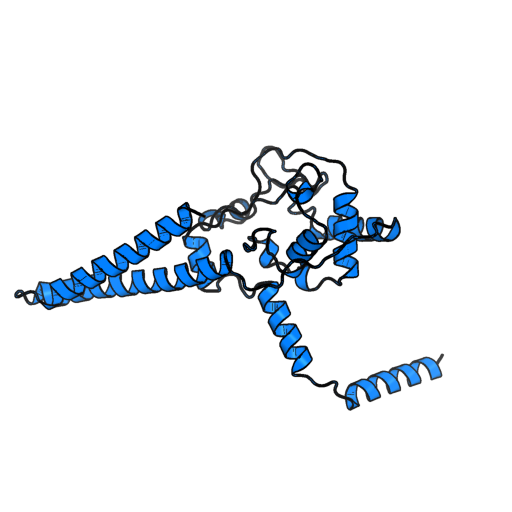 ? -2.426 -3.753 20.664 1.00 95.12 90 ASN A CA 1
ATOM 674 C C . ASN A 1 90 ? -1.174 -4.570 20.321 1.00 95.12 90 ASN A C 1
ATOM 676 O O . ASN A 1 90 ? -0.071 -4.034 20.351 1.00 95.12 90 ASN A O 1
ATOM 680 N N . LEU A 1 91 ? -1.329 -5.839 19.931 1.00 93.75 91 LEU A N 1
ATOM 681 C CA . LEU A 1 91 ? -0.197 -6.687 19.554 1.00 93.75 91 LEU A CA 1
ATOM 682 C C . LEU A 1 91 ? 0.420 -6.325 18.192 1.00 93.75 91 LEU A C 1
ATOM 684 O O . LEU A 1 91 ? 1.615 -6.528 17.999 1.00 93.75 91 LEU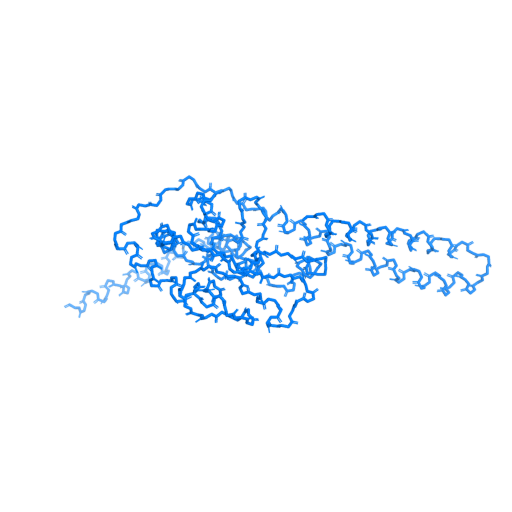 A O 1
ATOM 688 N N . SER A 1 92 ? -0.381 -5.869 17.223 1.00 92.62 92 SER A N 1
ATOM 689 C CA . SER A 1 92 ? 0.053 -5.852 15.813 1.00 92.62 92 SER A CA 1
ATOM 690 C C . SER A 1 92 ? -0.232 -4.572 15.027 1.00 92.62 92 SER A C 1
ATOM 692 O O . SER A 1 92 ? 0.407 -4.338 14.002 1.00 92.62 92 SER A O 1
ATOM 694 N N . CYS A 1 93 ? -1.155 -3.724 15.479 1.00 95.06 93 CYS A N 1
ATOM 695 C CA . CYS A 1 93 ? -1.531 -2.510 14.753 1.00 95.06 93 CYS A CA 1
ATOM 696 C C . CYS A 1 93 ? -0.898 -1.255 15.359 1.00 95.06 93 CYS A C 1
ATOM 698 O O . CYS A 1 93 ? -0.478 -0.370 14.614 1.00 95.06 93 CYS A O 1
ATOM 700 N N . VAL A 1 94 ? -0.813 -1.185 16.691 1.00 94.69 94 VAL A N 1
ATOM 701 C CA . VAL A 1 94 ? -0.381 0.013 17.432 1.00 94.69 94 VAL A CA 1
ATOM 702 C C . VAL A 1 94 ? 1.029 0.480 17.045 1.00 94.69 94 VAL A C 1
ATOM 704 O O . VAL A 1 94 ? 1.237 1.679 16.885 1.00 94.69 94 VAL A O 1
ATOM 707 N N . GLY A 1 95 ? 1.966 -0.440 16.794 1.00 92.62 95 GLY A N 1
ATOM 708 C CA . GLY A 1 95 ? 3.349 -0.088 16.438 1.00 92.62 95 GLY A CA 1
ATOM 709 C C . GLY A 1 95 ? 3.496 0.721 15.141 1.00 92.62 95 GLY A C 1
ATOM 710 O O . GLY A 1 95 ? 4.466 1.448 14.979 1.00 92.62 95 GLY A O 1
ATOM 711 N N . CYS A 1 96 ? 2.527 0.642 14.221 1.00 93.12 96 CYS A N 1
ATOM 712 C CA . CYS A 1 96 ? 2.541 1.450 12.995 1.00 93.12 96 CYS A CA 1
ATOM 713 C C . CYS A 1 96 ? 1.423 2.494 12.949 1.00 93.12 96 CYS A C 1
ATOM 715 O O . CYS A 1 96 ? 1.607 3.552 12.360 1.00 93.12 96 CYS A O 1
ATOM 717 N N . HIS A 1 97 ? 0.256 2.192 13.519 1.00 95.50 97 HIS A N 1
ATOM 718 C CA . HIS A 1 97 ? -0.935 3.038 13.427 1.00 95.50 97 HIS A CA 1
ATOM 719 C C . HIS A 1 97 ? -1.168 3.924 14.653 1.00 95.50 97 HIS A C 1
ATOM 721 O O . HIS A 1 97 ? -2.122 4.697 14.641 1.00 95.50 97 HIS A O 1
ATOM 727 N N . GLY A 1 98 ? -0.343 3.823 15.697 1.00 94.25 98 GLY A N 1
ATOM 728 C CA . GLY A 1 98 ? -0.390 4.731 16.840 1.00 94.25 98 GLY A CA 1
ATOM 729 C C . GLY A 1 98 ? -0.156 6.194 16.451 1.00 94.25 98 GLY A C 1
ATOM 730 O O . GLY A 1 98 ? 0.246 6.504 15.327 1.00 94.25 98 GLY A O 1
ATOM 731 N N . ALA A 1 99 ? -0.413 7.100 17.390 1.00 92.62 99 ALA A N 1
ATOM 732 C CA . ALA A 1 99 ? -0.162 8.523 17.193 1.00 92.62 99 ALA A CA 1
ATOM 733 C C . ALA A 1 99 ? 1.330 8.779 16.967 1.00 92.62 99 ALA A C 1
ATOM 735 O O . ALA A 1 99 ? 2.157 8.103 17.578 1.00 92.62 99 ALA A O 1
ATOM 736 N N . VAL A 1 100 ? 1.672 9.765 16.141 1.00 91.94 100 VAL A N 1
ATOM 737 C CA . VAL A 1 100 ? 3.066 10.162 15.908 1.00 91.94 100 VAL A CA 1
ATOM 738 C C . VAL A 1 100 ? 3.491 11.359 16.751 1.00 91.94 100 VAL A C 1
ATOM 740 O O . VAL A 1 100 ? 2.675 12.229 17.066 1.00 91.94 100 VAL A O 1
ATOM 743 N N . ASP A 1 101 ? 4.775 11.408 17.096 1.00 88.94 101 ASP A N 1
ATOM 744 C CA . ASP A 1 101 ? 5.398 12.545 17.770 1.00 88.94 101 ASP A CA 1
ATOM 745 C C . ASP A 1 101 ? 5.707 13.710 16.800 1.00 88.94 101 ASP A C 1
ATOM 747 O O . ASP A 1 101 ? 5.350 13.694 15.619 1.00 88.94 101 ASP A O 1
ATOM 751 N N . ALA A 1 102 ? 6.382 14.751 17.297 1.00 86.44 102 ALA A N 1
ATOM 752 C CA . ALA A 1 102 ? 6.766 15.911 16.489 1.00 86.44 102 ALA A CA 1
ATOM 753 C C . ALA A 1 102 ? 7.773 15.587 15.365 1.00 86.44 102 ALA A C 1
ATOM 755 O O . ALA A 1 102 ? 7.894 16.364 14.418 1.00 86.44 102 ALA A O 1
ATOM 756 N N . ASN A 1 103 ? 8.486 14.463 15.465 1.00 85.56 103 ASN A N 1
ATOM 757 C CA . ASN A 1 103 ? 9.440 13.990 14.465 1.00 85.56 103 ASN A CA 1
ATOM 758 C C . ASN A 1 103 ? 8.784 13.042 13.447 1.00 85.56 103 ASN A C 1
ATOM 760 O O . ASN A 1 103 ? 9.399 12.723 12.432 1.00 85.56 103 ASN A O 1
ATOM 764 N N . GLY A 1 104 ? 7.532 12.637 13.683 1.00 85.75 104 GLY A N 1
ATOM 765 C CA . GLY A 1 104 ? 6.800 11.692 12.846 1.00 85.75 104 GLY A CA 1
ATOM 766 C C . GLY A 1 104 ? 7.010 10.227 13.235 1.00 85.75 104 GLY A C 1
ATOM 767 O O . GLY A 1 104 ? 6.572 9.355 12.486 1.00 85.75 104 GLY A O 1
ATOM 768 N N . GLU A 1 105 ? 7.641 9.956 14.379 1.00 87.25 105 GLU A N 1
ATOM 769 C CA . GLU A 1 105 ? 7.873 8.604 14.893 1.00 87.25 105 GLU A CA 1
ATOM 770 C C . GLU A 1 105 ? 6.637 8.091 15.644 1.00 87.25 105 GLU A C 1
ATOM 772 O O . GLU A 1 105 ? 5.957 8.875 16.316 1.00 87.25 105 GLU A O 1
ATOM 777 N N . PRO A 1 106 ? 6.305 6.792 15.546 1.00 88.44 106 PRO A N 1
ATOM 778 C CA . PRO A 1 106 ? 5.122 6.242 16.180 1.00 88.44 106 PRO A CA 1
ATOM 779 C C . PRO A 1 106 ? 5.331 6.186 17.694 1.00 88.44 106 PRO A C 1
ATOM 781 O O . PRO A 1 106 ? 6.343 5.705 18.189 1.00 88.44 106 PRO A O 1
ATOM 784 N N . SER A 1 107 ? 4.329 6.624 18.449 1.00 86.94 107 SER A N 1
ATOM 785 C CA . SER A 1 107 ? 4.325 6.538 19.914 1.00 86.94 107 SER A CA 1
ATOM 786 C C . SER A 1 107 ? 4.160 5.108 20.433 1.00 86.94 107 SER A C 1
ATOM 788 O O . SER A 1 107 ? 4.217 4.894 21.641 1.00 86.94 107 SER A O 1
ATOM 790 N N . GLU A 1 108 ? 3.892 4.151 19.533 1.00 87.00 108 GLU A N 1
ATOM 791 C CA . GLU A 1 108 ? 3.487 2.778 19.855 1.00 87.00 108 GLU A CA 1
ATOM 792 C C . GLU A 1 108 ? 2.360 2.738 20.898 1.00 87.00 108 GLU A C 1
ATOM 794 O O . GLU A 1 108 ? 2.247 1.818 21.709 1.00 87.00 108 GLU A O 1
ATOM 799 N N . ALA A 1 109 ? 1.495 3.751 20.860 1.00 88.44 109 ALA A N 1
ATOM 800 C CA . ALA A 1 109 ? 0.388 3.903 21.775 1.00 88.44 109 ALA A CA 1
ATOM 801 C C . ALA A 1 109 ? -0.862 4.407 21.053 1.00 88.44 109 ALA A C 1
ATOM 803 O O . ALA A 1 109 ? -0.832 4.934 19.936 1.00 88.44 109 ALA A O 1
ATOM 804 N N . HIS A 1 110 ? -1.989 4.243 21.737 1.00 92.00 110 HIS A N 1
ATOM 805 C CA . HIS A 1 110 ? -3.232 4.903 21.367 1.00 92.00 110 HIS A CA 1
ATOM 806 C C . HIS A 1 110 ? -3.098 6.433 21.470 1.00 92.00 110 HIS A C 1
ATOM 808 O O . HIS A 1 110 ? -2.328 6.927 22.295 1.00 92.00 110 HIS A O 1
ATOM 814 N N . PRO A 1 111 ? -3.894 7.196 20.704 1.00 93.50 111 PRO A N 1
ATOM 815 C CA . PRO A 1 111 ? -4.903 6.727 19.750 1.00 93.50 111 PRO A CA 1
ATOM 816 C C . PRO A 1 111 ? -4.283 6.155 18.468 1.00 93.50 111 PRO A C 1
ATOM 818 O O . PRO A 1 111 ? -3.188 6.543 18.078 1.00 93.50 111 PRO A O 1
ATOM 821 N N . LEU A 1 112 ? -5.007 5.265 17.778 1.00 95.50 112 LEU A N 1
ATOM 822 C CA . LEU A 1 112 ? -4.622 4.740 16.457 1.00 95.50 112 LEU A CA 1
ATOM 823 C C . LEU A 1 112 ? -4.811 5.780 15.331 1.00 95.50 112 LEU A C 1
ATOM 825 O O . LEU A 1 112 ? -5.474 5.516 14.323 1.00 95.50 112 LEU A O 1
ATOM 829 N N . SER A 1 113 ? -4.299 6.996 15.528 1.00 95.19 113 SER A N 1
ATOM 830 C CA . SER A 1 113 ? -4.504 8.131 14.625 1.00 95.19 113 SER A CA 1
ATOM 831 C C . SER A 1 113 ? -3.591 8.117 13.393 1.00 95.19 113 SER A C 1
ATOM 833 O O . SER A 1 113 ? -3.835 8.890 12.462 1.00 95.19 113 SER A O 1
ATOM 835 N N . GLY A 1 114 ? -2.614 7.208 13.334 1.00 94.50 114 GLY A N 1
ATOM 836 C CA . GLY A 1 114 ? -1.703 7.019 12.210 1.00 94.50 114 GLY A CA 1
ATOM 837 C C . GLY A 1 114 ? -0.728 8.180 12.002 1.00 94.50 114 GLY A C 1
ATOM 838 O O . GLY A 1 114 ? -0.505 9.009 12.881 1.00 94.50 114 GLY A O 1
ATOM 839 N N . GLY A 1 115 ? -0.154 8.243 10.797 1.00 93.31 115 GLY A N 1
ATOM 840 C CA . GLY A 1 115 ? 0.785 9.295 10.387 1.00 93.31 115 GLY A CA 1
ATOM 841 C C . GLY A 1 115 ? 2.247 8.854 10.291 1.00 93.31 115 GLY A C 1
ATOM 842 O O . GLY A 1 115 ? 3.058 9.597 9.742 1.00 93.31 115 GLY A O 1
ATOM 843 N N . PHE A 1 116 ? 2.591 7.646 10.746 1.00 94.19 116 PHE A N 1
ATOM 844 C CA . PHE A 1 116 ? 3.963 7.141 10.663 1.00 94.19 116 PHE A CA 1
ATOM 845 C C . PHE A 1 116 ? 4.340 6.796 9.218 1.00 94.19 116 PHE A C 1
ATOM 847 O O . PHE A 1 116 ? 3.706 5.941 8.592 1.00 94.19 116 PHE A O 1
ATOM 854 N N . ASN A 1 117 ? 5.371 7.455 8.674 1.00 94.25 117 ASN A N 1
ATOM 855 C CA . ASN A 1 117 ? 5.886 7.179 7.332 1.00 94.25 117 ASN A CA 1
ATOM 856 C C . ASN A 1 117 ? 6.980 6.107 7.374 1.00 94.25 117 ASN A C 1
ATOM 858 O O . ASN A 1 117 ? 8.176 6.406 7.365 1.00 94.25 117 ASN A O 1
ATOM 862 N N . ILE A 1 118 ? 6.545 4.849 7.340 1.00 92.88 118 ILE A N 1
ATOM 863 C CA . ILE A 1 118 ? 7.422 3.681 7.474 1.00 92.88 118 ILE A CA 1
ATOM 864 C C . ILE A 1 118 ? 8.489 3.663 6.377 1.00 92.88 118 ILE A C 1
ATOM 866 O O . ILE A 1 118 ? 9.639 3.316 6.617 1.00 92.88 118 ILE A O 1
ATOM 870 N N . SER A 1 119 ? 8.137 4.082 5.158 1.00 93.06 119 SER A N 1
ATOM 871 C CA . SER A 1 119 ? 9.100 4.077 4.056 1.00 93.06 119 SER A CA 1
ATOM 872 C C . SER A 1 119 ? 10.263 5.038 4.242 1.00 93.06 119 SER A C 1
ATOM 874 O O . SER A 1 119 ? 11.376 4.718 3.830 1.00 93.06 119 SER A O 1
ATOM 876 N N . GLN A 1 120 ? 10.028 6.195 4.858 1.00 91.75 120 GLN A N 1
ATOM 877 C CA . GLN A 1 120 ? 11.099 7.152 5.123 1.00 91.75 120 GLN A CA 1
ATOM 878 C C . GLN A 1 120 ? 11.967 6.673 6.288 1.00 91.75 120 GLN A C 1
ATOM 880 O O . GLN A 1 120 ? 13.188 6.658 6.147 1.00 91.75 120 GLN A O 1
ATOM 885 N N . ALA A 1 121 ? 11.342 6.211 7.376 1.00 91.75 121 ALA A N 1
ATOM 886 C CA . ALA A 1 121 ? 12.040 5.715 8.563 1.00 91.75 121 ALA A CA 1
ATOM 887 C C . ALA A 1 121 ? 12.978 4.537 8.245 1.00 91.75 121 ALA A C 1
ATOM 889 O O . ALA A 1 121 ? 14.128 4.506 8.673 1.00 91.75 121 ALA A O 1
ATOM 890 N N . GLU A 1 122 ? 12.528 3.614 7.396 1.00 90.25 122 GLU A N 1
ATOM 891 C CA . GLU A 1 122 ? 13.272 2.406 7.024 1.00 90.25 122 GLU A CA 1
ATOM 892 C C . GLU A 1 122 ? 14.191 2.597 5.796 1.00 90.25 122 GLU A C 1
ATOM 894 O O . GLU A 1 122 ? 14.721 1.639 5.229 1.00 90.25 122 GLU A O 1
ATOM 899 N N . GLY A 1 123 ? 14.367 3.836 5.322 1.00 91.56 123 GLY A N 1
ATOM 900 C CA . GLY A 1 123 ? 15.319 4.164 4.255 1.00 91.56 123 GLY A CA 1
ATOM 901 C C . GLY A 1 123 ? 14.903 3.746 2.838 1.00 91.56 123 GLY A C 1
ATOM 902 O O . GLY A 1 123 ? 15.715 3.803 1.912 1.00 91.56 123 GLY A O 1
ATOM 903 N N . PHE A 1 124 ? 13.641 3.366 2.623 1.00 90.94 124 PHE A N 1
ATOM 904 C CA . PHE A 1 124 ? 13.094 3.063 1.298 1.00 90.94 124 PHE A CA 1
ATOM 905 C C . PHE A 1 124 ? 12.147 4.142 0.750 1.00 90.94 124 PHE A C 1
ATOM 907 O O . PHE A 1 124 ? 11.413 3.901 -0.200 1.00 90.94 124 PHE A O 1
ATOM 914 N N . GLY A 1 125 ? 12.218 5.384 1.233 1.00 91.88 125 GLY A N 1
ATOM 915 C CA . GLY A 1 125 ? 11.393 6.498 0.738 1.00 91.88 125 GLY A CA 1
ATOM 916 C C . GLY A 1 125 ? 11.520 6.771 -0.772 1.00 91.88 125 GLY A C 1
ATOM 917 O O . GLY A 1 125 ? 10.624 7.345 -1.392 1.00 91.88 125 GLY A O 1
ATOM 918 N N . PHE A 1 126 ? 12.589 6.288 -1.419 1.00 93.25 126 PHE A N 1
ATOM 919 C CA . PHE A 1 126 ? 12.776 6.382 -2.872 1.00 93.25 126 PHE A CA 1
ATOM 920 C C . PHE A 1 126 ? 11.716 5.622 -3.692 1.00 93.25 126 PHE A C 1
ATOM 922 O O . PHE A 1 126 ? 11.575 5.900 -4.885 1.00 93.25 126 PHE A O 1
ATOM 929 N N . ILE A 1 127 ? 10.954 4.693 -3.093 1.00 92.88 127 ILE A N 1
ATOM 930 C CA . ILE A 1 127 ? 9.831 4.005 -3.759 1.00 92.88 127 ILE A CA 1
ATOM 931 C C . ILE A 1 127 ? 8.479 4.712 -3.578 1.00 92.88 127 ILE A C 1
ATOM 933 O O . ILE A 1 127 ? 7.486 4.302 -4.186 1.00 92.88 127 ILE A O 1
ATOM 937 N N . GLY A 1 128 ? 8.443 5.815 -2.831 1.00 92.31 128 GLY A N 1
ATOM 938 C CA . GLY A 1 128 ? 7.237 6.566 -2.490 1.00 92.31 128 GLY A CA 1
ATOM 939 C C . GLY A 1 128 ? 6.885 6.429 -1.014 1.00 92.31 128 GLY A C 1
ATOM 940 O O . GLY A 1 128 ? 7.538 5.682 -0.292 1.00 92.31 128 GLY A O 1
ATOM 941 N N . ASP A 1 129 ? 5.847 7.146 -0.592 1.00 92.50 129 ASP A N 1
ATOM 942 C CA . ASP A 1 129 ? 5.452 7.199 0.814 1.00 92.50 129 ASP A CA 1
ATOM 943 C C . ASP A 1 129 ? 4.501 6.053 1.174 1.00 92.50 129 ASP A C 1
ATOM 945 O O . ASP A 1 129 ? 3.542 5.776 0.450 1.00 92.50 129 ASP A O 1
ATOM 949 N N . MET A 1 130 ? 4.741 5.415 2.314 1.00 93.44 130 MET A N 1
ATOM 950 C CA . MET A 1 130 ? 3.839 4.461 2.957 1.00 93.44 130 MET A CA 1
ATOM 951 C C . MET A 1 130 ? 3.543 4.993 4.351 1.00 93.44 130 MET A C 1
ATOM 953 O O . MET A 1 130 ? 4.317 4.762 5.279 1.00 93.44 130 MET A O 1
ATOM 957 N N . ILE A 1 131 ? 2.474 5.781 4.461 1.00 94.31 131 ILE A N 1
ATOM 958 C CA . ILE A 1 131 ? 2.112 6.465 5.701 1.00 94.31 131 ILE A CA 1
ATOM 959 C C . ILE A 1 131 ? 0.924 5.759 6.333 1.00 94.31 131 ILE A C 1
ATOM 961 O O . ILE A 1 131 ? -0.126 5.662 5.699 1.00 94.31 131 ILE A O 1
ATOM 965 N N . ALA A 1 132 ? 1.076 5.299 7.572 1.00 94.56 132 ALA A N 1
ATOM 966 C CA . ALA A 1 132 ? 0.041 4.561 8.278 1.00 94.56 132 ALA A CA 1
ATOM 967 C C . ALA A 1 132 ? -1.275 5.350 8.381 1.00 94.56 132 ALA A C 1
ATOM 969 O O . ALA A 1 132 ? -1.298 6.532 8.730 1.00 94.56 132 ALA A O 1
ATOM 970 N N . GLU A 1 133 ? -2.385 4.679 8.079 1.00 95.00 133 GLU A N 1
ATOM 971 C CA . GLU A 1 133 ? -3.730 5.243 8.154 1.00 95.00 133 GLU A CA 1
ATOM 972 C C . GLU A 1 133 ? -4.208 5.505 9.585 1.00 95.00 133 GLU A C 1
ATOM 974 O O . GLU A 1 133 ? -3.859 4.785 10.516 1.00 95.00 133 GLU A O 1
ATOM 979 N N . ASN A 1 134 ? -5.106 6.475 9.733 1.00 95.88 134 ASN A N 1
ATOM 980 C CA . ASN A 1 134 ? -5.911 6.626 10.940 1.00 95.88 134 ASN A CA 1
ATOM 981 C C . ASN A 1 134 ? -6.981 5.535 10.985 1.00 95.88 134 ASN A C 1
ATOM 983 O O . ASN A 1 134 ? -7.872 5.513 10.126 1.00 95.88 134 ASN A O 1
ATOM 987 N N . LEU A 1 135 ? -6.873 4.640 11.966 1.00 96.12 135 LEU A N 1
ATOM 988 C CA . LEU A 1 135 ? -7.790 3.516 12.143 1.00 96.12 135 LEU A CA 1
ATOM 989 C C . LEU A 1 135 ? -8.989 3.848 13.038 1.00 96.12 135 LEU A C 1
ATOM 991 O O . LEU A 1 135 ? -9.891 3.025 13.174 1.00 96.12 135 LEU A O 1
ATOM 995 N N . THR A 1 136 ? -9.023 5.034 13.643 1.00 95.88 136 THR A N 1
ATOM 996 C CA . THR A 1 136 ? -10.177 5.471 14.434 1.00 95.88 136 THR A CA 1
ATOM 997 C C . THR A 1 136 ? -11.336 5.913 13.529 1.00 95.88 136 THR A C 1
ATOM 999 O O . THR A 1 136 ? -11.129 6.202 12.343 1.00 95.88 136 THR A O 1
ATOM 1002 N N . PRO A 1 137 ? -12.560 6.061 14.069 1.00 93.56 137 PRO A N 1
ATOM 1003 C CA . PRO A 1 137 ? -13.672 6.677 13.343 1.00 93.56 137 PRO A CA 1
ATOM 1004 C C . PRO A 1 137 ? -13.426 8.125 12.874 1.00 93.56 137 PRO A C 1
ATOM 1006 O O . PRO A 1 137 ? -14.180 8.609 12.040 1.00 93.56 137 PRO A O 1
ATOM 1009 N N . GLY A 1 138 ? -12.376 8.807 13.349 1.00 92.44 138 GLY A N 1
ATOM 1010 C CA . GLY A 1 138 ? -11.964 10.118 12.819 1.00 92.44 138 GLY A CA 1
ATOM 1011 C C . GLY A 1 138 ? -11.199 10.026 11.494 1.00 92.44 138 GLY A C 1
ATOM 1012 O O . GLY A 1 138 ? -10.983 11.022 10.810 1.00 92.44 138 GLY A O 1
ATOM 1013 N N . GLY A 1 139 ? -10.789 8.816 11.110 1.00 92.19 139 GLY A N 1
ATOM 1014 C CA . GLY A 1 139 ? -10.053 8.537 9.888 1.00 92.19 139 GLY A CA 1
ATOM 1015 C C . GLY A 1 139 ? -10.923 8.118 8.704 1.00 92.19 139 GLY A C 1
ATOM 1016 O O . GLY A 1 139 ? -12.152 8.201 8.689 1.00 92.19 139 GLY A O 1
ATOM 1017 N N . LYS A 1 140 ? -10.259 7.570 7.680 1.00 90.69 140 LYS A N 1
ATOM 1018 C CA . LYS A 1 140 ? -10.935 7.064 6.473 1.00 90.69 140 LYS A CA 1
ATOM 1019 C C . LYS A 1 140 ? -11.858 5.880 6.770 1.00 90.69 140 LYS A C 1
ATOM 1021 O O . LYS A 1 140 ? -12.791 5.668 5.998 1.00 90.69 140 LYS A O 1
ATOM 1026 N N . LEU A 1 141 ? -11.625 5.133 7.857 1.00 91.50 141 LEU A N 1
ATOM 1027 C CA . LEU A 1 141 ? -12.398 3.938 8.220 1.00 91.50 141 LEU A CA 1
ATOM 1028 C C . LEU A 1 141 ? -13.883 4.227 8.493 1.00 91.50 141 LEU A C 1
ATOM 1030 O O . LEU A 1 141 ? -14.708 3.329 8.316 1.00 91.50 141 LEU A O 1
ATOM 1034 N N . ALA A 1 142 ? -14.258 5.465 8.832 1.00 91.81 142 ALA A N 1
ATOM 1035 C CA . ALA A 1 142 ? -15.667 5.857 8.934 1.00 91.81 142 ALA A CA 1
ATOM 1036 C C . ALA A 1 142 ? -16.440 5.658 7.621 1.00 91.81 142 ALA A C 1
ATOM 1038 O O . ALA A 1 142 ? -17.619 5.324 7.636 1.00 91.81 142 ALA A O 1
ATOM 1039 N N . GLY A 1 143 ? -15.768 5.824 6.478 1.00 93.19 143 GLY A N 1
ATOM 1040 C CA . GLY A 1 143 ? -16.348 5.635 5.148 1.00 93.19 143 GLY A CA 1
ATOM 1041 C C . GLY A 1 143 ? -16.173 4.229 4.571 1.00 93.19 143 GLY A C 1
ATOM 1042 O O . GLY A 1 143 ? -16.287 4.084 3.351 1.00 93.19 143 GLY A O 1
ATOM 1043 N N . TYR A 1 144 ? -15.811 3.244 5.397 1.00 95.75 144 TYR A N 1
ATOM 1044 C CA . TYR A 1 144 ? -15.688 1.832 5.029 1.00 95.75 144 TYR A CA 1
ATOM 1045 C C . TYR A 1 144 ? -16.766 1.032 5.754 1.00 95.75 144 TYR A C 1
ATOM 1047 O O . TYR A 1 144 ? -17.032 1.279 6.926 1.00 95.75 144 TYR A O 1
ATOM 1055 N N . SER A 1 145 ? -17.347 0.044 5.085 1.00 97.19 145 SER A N 1
ATOM 1056 C CA . SER A 1 145 ? -18.155 -1.020 5.688 1.00 97.19 145 SER A CA 1
ATOM 1057 C C . SER A 1 145 ? -17.273 -2.090 6.337 1.00 97.19 145 SER A C 1
ATOM 1059 O O . SER A 1 145 ? -16.081 -2.198 6.040 1.00 97.19 145 SER A O 1
ATOM 1061 N N . ASP A 1 146 ? -17.852 -2.920 7.205 1.00 97.56 146 ASP A N 1
ATOM 1062 C CA . ASP A 1 146 ? -17.105 -3.996 7.867 1.00 97.56 146 ASP A CA 1
ATOM 1063 C C . ASP A 1 146 ? -16.557 -5.006 6.855 1.00 97.56 146 ASP A C 1
ATOM 1065 O O . ASP A 1 146 ? -15.405 -5.420 6.954 1.00 97.56 146 ASP A O 1
ATOM 1069 N N . GLY A 1 147 ? -17.329 -5.325 5.814 1.00 97.56 147 GLY A N 1
ATOM 1070 C CA . GLY A 1 147 ? -16.867 -6.156 4.704 1.00 97.56 147 GLY A CA 1
ATOM 1071 C C . GLY A 1 147 ? -15.663 -5.576 3.961 1.00 97.56 147 GLY A C 1
ATOM 1072 O O . GLY A 1 147 ? -14.765 -6.314 3.548 1.00 9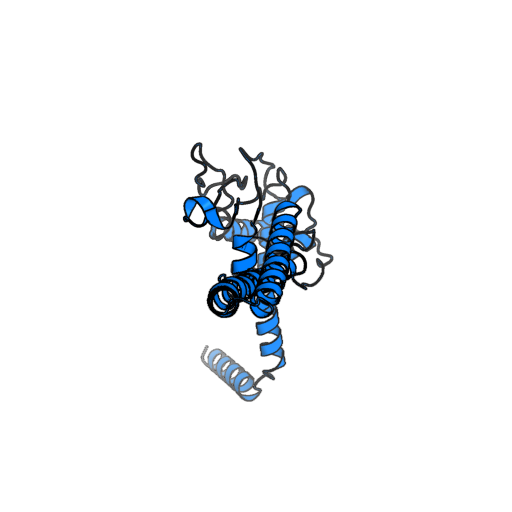7.56 147 GLY A O 1
ATOM 1073 N N . GLU A 1 148 ? -15.593 -4.255 3.800 1.00 97.50 148 GLU A N 1
ATOM 1074 C CA . GLU A 1 148 ? -14.449 -3.607 3.156 1.00 97.50 148 GLU A CA 1
ATOM 1075 C C . GLU A 1 148 ? -13.208 -3.610 4.056 1.00 97.50 148 GLU A C 1
ATOM 1077 O O . GLU A 1 148 ? -12.109 -3.851 3.552 1.00 97.50 148 GLU A O 1
ATOM 1082 N N . ILE A 1 149 ? -13.359 -3.422 5.374 1.00 96.81 149 ILE A N 1
ATOM 1083 C CA . ILE A 1 149 ? -12.245 -3.552 6.332 1.00 96.81 149 ILE A CA 1
ATOM 1084 C C . ILE A 1 149 ? -11.773 -5.010 6.402 1.00 96.81 149 ILE A C 1
ATOM 1086 O O . ILE A 1 149 ? -10.574 -5.284 6.337 1.00 96.81 149 ILE A O 1
ATOM 1090 N N . PHE A 1 150 ? -12.704 -5.964 6.422 1.00 97.00 150 PHE A N 1
ATOM 1091 C CA . PHE A 1 150 ? -12.393 -7.386 6.318 1.00 97.00 150 PHE A CA 1
ATOM 1092 C C . PHE A 1 150 ? -11.592 -7.664 5.044 1.00 97.00 150 PHE A C 1
ATOM 1094 O O . PHE A 1 150 ? -10.544 -8.309 5.075 1.00 97.00 150 PHE A O 1
ATOM 1101 N N . ARG A 1 151 ? -12.011 -7.102 3.905 1.00 95.69 151 ARG A N 1
ATOM 1102 C CA . ARG A 1 151 ? -11.271 -7.237 2.647 1.00 95.69 151 ARG A CA 1
ATOM 1103 C C . ARG A 1 151 ? -9.868 -6.632 2.724 1.00 95.69 151 ARG A C 1
ATOM 1105 O O . ARG A 1 151 ? -8.937 -7.252 2.205 1.00 95.69 151 ARG A O 1
ATOM 1112 N N . ILE A 1 152 ? -9.694 -5.481 3.373 1.00 95.25 152 ILE A N 1
ATOM 1113 C CA . ILE A 1 152 ? -8.372 -4.885 3.611 1.00 95.25 152 ILE A CA 1
ATOM 1114 C C . ILE A 1 152 ? -7.467 -5.881 4.337 1.00 95.25 152 ILE A C 1
ATOM 1116 O O . ILE A 1 152 ? -6.400 -6.209 3.821 1.00 95.25 152 ILE A O 1
ATOM 1120 N N . LEU A 1 153 ? -7.906 -6.413 5.476 1.00 95.31 153 LEU A N 1
ATOM 1121 C CA . LEU A 1 153 ? -7.093 -7.312 6.300 1.00 95.31 153 LEU A CA 1
ATOM 1122 C C . LEU A 1 153 ? -6.776 -8.625 5.568 1.00 95.31 153 LEU A C 1
ATOM 1124 O O . LEU A 1 153 ? -5.657 -9.136 5.616 1.00 95.31 153 LEU A O 1
ATOM 1128 N N . ARG A 1 154 ? -7.739 -9.163 4.815 1.00 93.19 154 ARG A N 1
ATOM 1129 C CA . ARG A 1 154 ? -7.583 -10.459 4.136 1.00 93.19 154 ARG A CA 1
ATOM 1130 C C . ARG A 1 154 ? -6.814 -10.383 2.824 1.00 93.19 154 ARG A C 1
ATOM 1132 O O . ARG A 1 154 ? -6.187 -11.368 2.423 1.00 93.19 154 ARG A O 1
ATOM 1139 N N . HIS A 1 155 ? -6.884 -9.253 2.125 1.00 92.56 155 HIS A N 1
ATOM 1140 C CA . HIS A 1 155 ? -6.402 -9.140 0.748 1.00 92.56 155 HIS A CA 1
ATOM 1141 C C . HIS A 1 155 ? -5.426 -7.986 0.504 1.00 92.56 155 HIS A C 1
ATOM 1143 O O . HIS A 1 155 ? -4.765 -7.989 -0.540 1.00 92.56 155 HIS A O 1
ATOM 1149 N N . GLY A 1 156 ? -5.281 -7.050 1.442 1.00 93.44 156 GLY A N 1
ATOM 1150 C CA . GLY A 1 156 ? -4.393 -5.898 1.311 1.00 93.44 156 GLY A CA 1
ATOM 1151 C C . GLY A 1 156 ? -4.851 -4.919 0.237 1.00 93.44 156 GLY A C 1
ATOM 1152 O O . GLY A 1 156 ? -4.021 -4.404 -0.513 1.00 93.44 156 GLY A O 1
ATOM 1153 N N . VAL A 1 157 ? -6.165 -4.733 0.088 1.00 93.38 157 VAL A N 1
ATOM 1154 C CA . VAL A 1 157 ? -6.755 -3.850 -0.924 1.00 93.38 157 VAL A CA 1
ATOM 1155 C C . VAL A 1 157 ? -7.767 -2.906 -0.295 1.00 93.38 157 VAL A C 1
ATOM 1157 O O . VAL A 1 157 ? -8.555 -3.317 0.550 1.00 93.38 157 VAL A O 1
ATOM 1160 N N . ASN A 1 158 ? -7.751 -1.649 -0.719 1.00 92.12 158 ASN A N 1
ATOM 1161 C CA . ASN A 1 158 ? -8.673 -0.624 -0.241 1.00 92.12 158 ASN A CA 1
ATOM 1162 C C . ASN A 1 158 ? -10.054 -0.743 -0.917 1.00 92.12 158 ASN A C 1
ATOM 1164 O O . ASN A 1 158 ? -10.250 -1.617 -1.766 1.00 92.12 158 ASN A O 1
ATOM 1168 N N . LYS A 1 159 ? -11.025 0.116 -0.577 1.00 91.25 159 LYS A N 1
ATOM 1169 C CA . LYS A 1 159 ? -12.378 0.047 -1.166 1.00 91.25 159 LYS A CA 1
ATOM 1170 C C . LYS A 1 159 ? -12.397 0.313 -2.674 1.00 91.25 159 LYS A C 1
ATOM 1172 O O . LYS A 1 159 ? -13.146 -0.332 -3.399 1.00 91.25 159 LYS A O 1
ATOM 1177 N N . GLU A 1 160 ? -11.484 1.146 -3.175 1.00 90.12 160 GLU A N 1
ATOM 1178 C CA . GLU A 1 160 ? -11.318 1.408 -4.611 1.00 90.12 160 GLU A CA 1
ATOM 1179 C C . GLU A 1 160 ? -10.687 0.226 -5.376 1.00 90.12 160 GLU A C 1
ATOM 1181 O O . GLU A 1 160 ? -10.541 0.274 -6.596 1.00 90.12 160 GLU A O 1
ATOM 1186 N N . GLY A 1 161 ? -10.309 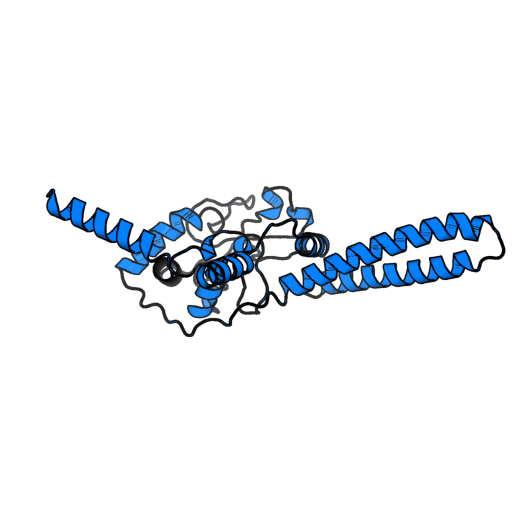-0.853 -4.681 1.00 89.31 161 GLY A N 1
ATOM 1187 C CA . GLY A 1 161 ? -9.689 -2.034 -5.280 1.00 89.31 161 GLY A CA 1
ATOM 1188 C C . GLY A 1 161 ? -8.200 -1.861 -5.572 1.00 89.31 161 GLY A C 1
ATOM 1189 O O . GLY A 1 161 ? -7.599 -2.712 -6.228 1.00 89.31 161 GLY A O 1
ATOM 1190 N N . HIS A 1 162 ? -7.584 -0.793 -5.071 1.00 91.44 162 HIS A N 1
ATOM 1191 C CA . HIS A 1 162 ? -6.148 -0.584 -5.149 1.00 91.44 162 HIS A CA 1
ATOM 1192 C C . HIS A 1 162 ? -5.440 -1.357 -4.043 1.00 91.44 162 HIS A C 1
ATOM 1194 O O . HIS A 1 162 ? -5.925 -1.466 -2.917 1.00 91.44 162 HIS A O 1
ATOM 1200 N N . ARG A 1 163 ? -4.264 -1.891 -4.355 1.00 91.50 163 ARG A N 1
ATOM 1201 C CA . ARG A 1 163 ? -3.407 -2.533 -3.366 1.00 91.50 163 ARG A CA 1
ATOM 1202 C C . ARG A 1 163 ? -2.823 -1.490 -2.414 1.00 91.50 163 ARG A C 1
ATOM 1204 O O . ARG A 1 163 ? -2.350 -0.450 -2.867 1.00 91.50 163 ARG A O 1
ATOM 1211 N N . LEU A 1 164 ? -2.817 -1.829 -1.130 1.00 92.56 164 LEU A N 1
ATOM 1212 C CA . LEU A 1 164 ? -2.105 -1.089 -0.093 1.00 92.56 164 LEU A CA 1
ATOM 1213 C C . LEU A 1 164 ? -0.582 -1.257 -0.236 1.00 92.56 164 LEU A C 1
ATOM 1215 O O . LEU A 1 164 ? -0.100 -2.142 -0.946 1.00 92.56 164 LEU A O 1
ATOM 1219 N N . GLY A 1 165 ? 0.177 -0.403 0.435 1.00 90.12 165 GLY A N 1
ATOM 1220 C CA . GLY A 1 165 ? 1.628 -0.460 0.539 1.00 90.12 165 GLY A CA 1
ATOM 1221 C C . GLY A 1 165 ? 2.051 -1.614 1.438 1.00 90.12 165 GLY A C 1
ATOM 1222 O O . GLY A 1 165 ? 1.782 -2.783 1.147 1.00 90.12 165 GLY A O 1
ATOM 1223 N N . LEU A 1 166 ? 2.703 -1.299 2.554 1.00 89.81 166 LEU A N 1
ATOM 1224 C CA . LEU A 1 166 ? 3.269 -2.301 3.458 1.00 89.81 166 LEU A CA 1
ATOM 1225 C C . LEU A 1 166 ? 2.221 -3.307 3.968 1.00 89.81 166 LEU A C 1
ATOM 1227 O O . LEU A 1 166 ? 2.468 -4.515 3.965 1.00 89.81 166 LEU A O 1
ATOM 1231 N N . MET A 1 167 ? 1.015 -2.829 4.299 1.00 92.50 167 MET A N 1
ATOM 1232 C CA . MET A 1 167 ? -0.098 -3.662 4.775 1.00 92.50 167 MET A CA 1
ATOM 1233 C C . MET A 1 167 ? -0.438 -4.833 3.839 1.00 92.50 167 MET A C 1
ATOM 1235 O O . MET A 1 167 ? -0.818 -5.904 4.308 1.00 92.50 167 MET A O 1
ATOM 1239 N N . ALA A 1 168 ? -0.244 -4.698 2.520 1.00 90.56 168 ALA A N 1
ATOM 1240 C CA . ALA A 1 168 ? -0.541 -5.773 1.567 1.00 90.56 168 ALA A CA 1
ATOM 1241 C C . ALA A 1 168 ? 0.454 -6.949 1.598 1.00 90.56 168 ALA A C 1
ATOM 1243 O O . ALA A 1 168 ? 0.193 -8.007 1.001 1.00 90.56 168 ALA A O 1
ATOM 1244 N N . PHE A 1 169 ? 1.595 -6.769 2.263 1.00 88.44 169 PHE A N 1
ATOM 1245 C CA . PHE A 1 169 ? 2.654 -7.769 2.391 1.00 88.44 169 PHE A CA 1
ATOM 1246 C C . PHE A 1 169 ? 2.688 -8.431 3.764 1.00 88.44 169 PHE A C 1
ATOM 1248 O O . PHE A 1 169 ? 3.321 -9.482 3.900 1.00 88.44 169 PHE A O 1
ATOM 1255 N N . LEU A 1 170 ? 1.950 -7.902 4.739 1.00 90.38 170 LEU A N 1
ATOM 1256 C CA . LEU A 1 170 ? 1.828 -8.485 6.069 1.00 90.38 170 LEU A CA 1
ATOM 1257 C C . LEU A 1 170 ? 0.916 -9.730 6.069 1.00 90.38 170 LEU A C 1
ATOM 1259 O O . LEU A 1 170 ? 0.088 -9.910 5.167 1.00 90.38 170 LEU A O 1
ATOM 1263 N N . PRO A 1 171 ? 1.091 -10.654 7.030 1.00 90.19 171 PRO A N 1
ATOM 1264 C CA . PRO A 1 171 ? 0.401 -11.943 7.046 1.00 90.19 171 PRO A CA 1
ATOM 1265 C C . PRO A 1 171 ? -1.037 -11.894 7.595 1.00 90.19 171 PRO A C 1
ATOM 1267 O O . PRO A 1 171 ? -1.572 -12.929 7.977 1.00 90.19 171 PRO A O 1
ATOM 1270 N N . TYR A 1 172 ? -1.724 -10.746 7.576 1.00 91.88 172 TYR A N 1
ATOM 1271 C CA . TYR A 1 172 ? -3.120 -10.632 8.045 1.00 91.88 172 TYR A CA 1
ATOM 1272 C C . TYR A 1 172 ? -4.110 -11.523 7.271 1.00 91.88 172 TYR A C 1
ATOM 1274 O O . TYR A 1 172 ? -5.150 -11.941 7.780 1.00 91.88 172 TYR A O 1
ATOM 1282 N N . ASN A 1 173 ? -3.730 -11.962 6.070 1.00 88.88 173 ASN A N 1
ATOM 1283 C CA . ASN A 1 173 ? -4.445 -12.988 5.313 1.00 88.88 173 ASN A CA 1
ATOM 1284 C C . ASN A 1 173 ? -4.416 -14.394 5.946 1.00 88.88 173 ASN A C 1
ATOM 1286 O O . ASN A 1 173 ? -4.956 -15.327 5.345 1.00 88.88 173 ASN A O 1
ATOM 1290 N N . GLN A 1 174 ? -3.727 -14.570 7.074 1.00 89.88 174 GLN A N 1
ATOM 1291 C CA . GLN A 1 174 ? -3.653 -15.809 7.848 1.00 89.88 174 GLN A CA 1
ATOM 1292 C C . GLN A 1 174 ? -4.483 -15.760 9.134 1.00 89.88 174 GLN A C 1
ATOM 1294 O O . GLN A 1 174 ? -4.671 -16.810 9.740 1.00 89.88 174 GLN A O 1
ATOM 1299 N N . LEU A 1 175 ? -5.017 -14.593 9.514 1.00 91.88 175 LEU A N 1
ATOM 1300 C CA . LEU A 1 175 ? -5.965 -14.496 10.623 1.00 91.88 175 LEU A CA 1
ATOM 1301 C C . LEU A 1 175 ? -7.184 -15.392 10.370 1.00 91.88 175 LEU A C 1
ATOM 1303 O O . LEU A 1 175 ? -7.573 -15.612 9.209 1.00 91.88 175 LEU A O 1
ATOM 1307 N N . SER A 1 176 ? -7.774 -15.907 11.450 1.00 95.19 176 SER A N 1
ATOM 1308 C CA . SER A 1 176 ? -9.111 -16.491 11.383 1.00 95.19 176 SER A CA 1
ATOM 1309 C C . SER A 1 176 ? -10.117 -15.402 11.010 1.00 95.19 176 SER A C 1
ATOM 1311 O O . SER A 1 176 ? -9.855 -14.203 11.166 1.00 95.19 176 SER A O 1
ATOM 1313 N N . ASP A 1 177 ? -11.257 -15.813 10.463 1.00 96.12 177 ASP A N 1
ATOM 1314 C CA . ASP A 1 177 ? -12.307 -14.853 10.140 1.00 96.12 177 ASP A CA 1
ATOM 1315 C C . ASP A 1 177 ? -12.846 -14.225 11.451 1.00 96.12 177 ASP A C 1
ATOM 1317 O O . ASP A 1 177 ? -12.949 -13.004 11.512 1.00 96.12 177 ASP A O 1
ATOM 1321 N N . ASP A 1 178 ? -12.960 -15.001 12.541 1.00 97.12 178 ASP A N 1
ATOM 1322 C CA . ASP A 1 178 ? -13.302 -14.512 13.893 1.00 97.12 178 ASP A CA 1
ATOM 1323 C C . ASP A 1 178 ? -12.327 -13.450 14.434 1.00 97.12 178 ASP A C 1
ATOM 1325 O O . ASP A 1 178 ? -12.757 -12.419 14.944 1.00 97.12 178 ASP A O 1
ATOM 1329 N N . ASP A 1 179 ? -11.009 -13.662 14.311 1.00 97.75 179 ASP A N 1
ATOM 1330 C CA . ASP A 1 179 ? -10.007 -12.677 14.749 1.00 97.75 179 ASP A CA 1
ATOM 1331 C C . ASP A 1 179 ? -10.057 -11.416 13.871 1.00 97.75 179 ASP A C 1
ATOM 1333 O O . ASP A 1 179 ? -9.846 -10.303 14.351 1.00 97.75 179 ASP A O 1
ATOM 1337 N N . THR A 1 180 ? -10.367 -11.576 12.581 1.00 97.75 180 THR A N 1
ATOM 1338 C CA . THR A 1 180 ? -10.539 -10.447 11.657 1.00 97.75 180 THR A CA 1
ATOM 1339 C C . THR A 1 180 ? -11.765 -9.616 12.045 1.00 97.75 180 THR A C 1
ATOM 1341 O O . THR A 1 180 ? -11.683 -8.391 12.100 1.00 97.75 180 THR A O 1
ATOM 1344 N N . GLU A 1 181 ? -12.888 -10.265 12.352 1.00 98.31 181 GLU A N 1
ATOM 1345 C CA . GLU A 1 181 ? -14.106 -9.610 12.836 1.00 98.31 181 GLU A CA 1
ATOM 1346 C C . GLU A 1 181 ? -13.905 -8.961 14.208 1.00 98.31 181 GLU A C 1
ATOM 1348 O O . GLU A 1 181 ? -14.352 -7.837 14.413 1.00 98.31 181 GLU A O 1
ATOM 1353 N N . ALA A 1 182 ? -13.169 -9.603 15.117 1.00 98.56 182 ALA A N 1
ATOM 1354 C CA . ALA A 1 182 ? -12.822 -9.038 16.418 1.00 98.56 182 ALA A CA 1
ATOM 1355 C C . ALA A 1 182 ? -12.015 -7.736 16.281 1.00 98.56 182 ALA A C 1
ATOM 1357 O O . ALA A 1 182 ? -12.339 -6.738 16.926 1.00 98.56 182 ALA A O 1
ATOM 1358 N N . ILE A 1 183 ? -11.011 -7.704 15.392 1.00 98.19 183 ILE A N 1
ATOM 1359 C CA . ILE A 1 183 ? -10.269 -6.473 15.073 1.00 98.19 183 ILE A CA 1
ATOM 1360 C C . ILE A 1 183 ? -11.234 -5.384 14.591 1.00 98.19 183 ILE A C 1
ATOM 1362 O O . ILE A 1 183 ? -11.182 -4.261 15.085 1.00 98.19 183 ILE A O 1
ATOM 1366 N N . ILE A 1 184 ? -12.142 -5.706 13.664 1.00 97.88 184 ILE A N 1
ATOM 1367 C CA . ILE A 1 184 ? -13.122 -4.741 13.144 1.00 97.88 184 ILE A CA 1
ATOM 1368 C C . ILE A 1 184 ? -14.029 -4.223 14.267 1.00 97.88 184 ILE A C 1
ATOM 1370 O O . ILE A 1 184 ? -14.191 -3.010 14.389 1.00 97.88 184 ILE A O 1
ATOM 1374 N N . ALA A 1 185 ? -14.569 -5.108 15.111 1.00 98.19 185 ALA A N 1
ATOM 1375 C CA . ALA A 1 185 ? -15.405 -4.743 16.256 1.00 98.19 185 ALA A CA 1
ATOM 1376 C C . ALA A 1 185 ? -14.702 -3.728 17.162 1.00 98.19 185 ALA A C 1
ATOM 1378 O O . ALA A 1 185 ? -15.276 -2.695 17.511 1.00 98.19 185 ALA A O 1
ATOM 1379 N N . TYR A 1 186 ? -13.439 -3.994 17.497 1.00 98.25 186 TYR A N 1
ATOM 1380 C CA . TYR A 1 186 ? -12.657 -3.093 18.328 1.00 98.25 186 TYR A CA 1
ATOM 1381 C C . TYR A 1 186 ? -12.413 -1.745 17.645 1.00 98.25 186 TYR A C 1
ATOM 1383 O O . TYR A 1 186 ? -12.683 -0.709 18.250 1.00 98.25 186 TYR A O 1
ATOM 1391 N N . LEU A 1 187 ? -12.000 -1.730 16.372 1.00 97.38 187 LEU A N 1
ATOM 1392 C CA . LEU A 1 187 ? -11.779 -0.483 15.631 1.00 97.38 187 LEU A CA 1
ATOM 1393 C C . LEU A 1 187 ? -13.043 0.392 15.562 1.00 97.38 187 LEU A C 1
ATOM 1395 O O . LEU A 1 187 ? -12.946 1.616 15.642 1.00 97.38 187 LEU A O 1
ATOM 1399 N N . ARG A 1 188 ? -14.232 -0.218 15.461 1.00 96.12 188 ARG A N 1
ATOM 1400 C CA . ARG A 1 188 ? -15.523 0.493 15.514 1.00 96.12 188 ARG A CA 1
ATOM 1401 C C . ARG A 1 188 ? -15.846 1.070 16.889 1.00 96.12 188 ARG A C 1
ATOM 1403 O O . ARG A 1 188 ? -16.547 2.074 16.959 1.00 96.12 188 ARG A O 1
ATOM 1410 N N . SER A 1 189 ? -15.360 0.440 17.955 1.00 96.31 189 SER A N 1
ATOM 1411 C CA . SER A 1 189 ? -15.589 0.880 19.335 1.00 96.31 189 SER A CA 1
ATOM 1412 C C . SER A 1 189 ? -14.684 2.037 19.773 1.00 96.31 189 SER A C 1
ATOM 1414 O O . SER A 1 189 ? -14.961 2.680 20.785 1.00 96.31 189 SER A O 1
ATOM 1416 N N . LEU A 1 190 ? -13.606 2.306 19.027 1.00 96.25 190 LEU A N 1
ATOM 1417 C CA . LEU A 1 190 ? -12.639 3.342 19.375 1.00 96.25 190 LEU A CA 1
ATOM 1418 C C . LEU A 1 190 ? -13.262 4.745 19.360 1.00 96.25 190 LEU A C 1
ATOM 1420 O O . LEU A 1 190 ? -14.075 5.057 18.484 1.00 96.25 190 LEU A O 1
ATOM 1424 N N . PRO A 1 191 ? -12.827 5.641 20.263 1.00 95.44 191 PRO A N 1
ATOM 1425 C CA . PRO A 1 191 ? -13.151 7.051 20.137 1.00 95.44 191 PRO A CA 1
ATOM 1426 C C . PRO A 1 191 ? -12.547 7.619 18.847 1.00 95.44 191 PRO A C 1
ATOM 1428 O O . PRO A 1 191 ? -11.458 7.233 18.418 1.00 95.44 191 PRO A O 1
ATOM 1431 N N . SER A 1 192 ? -13.256 8.567 18.237 1.00 95.69 192 SER A N 1
ATOM 1432 C CA . SER A 1 192 ? -12.747 9.321 17.090 1.00 95.69 192 SER A CA 1
ATOM 1433 C C . SER A 1 192 ? -11.515 10.134 17.491 1.00 95.69 192 SER A C 1
ATOM 1435 O O . SER A 1 192 ? -11.558 10.856 18.488 1.00 95.69 192 SER A O 1
ATOM 1437 N N . ALA A 1 193 ? -10.444 10.058 16.704 1.00 94.44 193 ALA A N 1
ATOM 1438 C CA . ALA A 1 193 ? -9.249 10.876 16.873 1.00 94.44 193 ALA A CA 1
ATOM 1439 C C . ALA A 1 193 ? -8.823 11.490 15.536 1.00 94.44 193 ALA A C 1
ATOM 1441 O O . ALA A 1 193 ? -8.906 10.846 14.490 1.00 94.44 193 ALA A O 1
ATOM 1442 N N . GLU A 1 194 ? -8.325 12.722 15.583 1.00 90.06 194 GLU A N 1
ATOM 1443 C CA . GLU A 1 194 ? -7.764 13.408 14.419 1.00 90.06 194 GLU A CA 1
ATOM 1444 C C . GLU A 1 194 ? -6.322 12.960 14.156 1.00 90.06 194 GLU A C 1
ATOM 1446 O O . GLU A 1 194 ? -5.588 12.594 15.077 1.00 90.06 194 GLU A O 1
ATOM 1451 N N . THR A 1 195 ? -5.894 13.021 12.895 1.00 85.12 195 THR A N 1
ATOM 1452 C CA . THR A 1 195 ? -4.487 12.803 12.533 1.00 85.12 195 THR A CA 1
ATOM 1453 C C . THR A 1 195 ? -3.734 14.125 12.495 1.00 85.12 195 THR A C 1
ATOM 1455 O O . THR A 1 195 ? -4.217 15.108 11.942 1.00 85.12 195 THR A O 1
ATOM 1458 N N . SER A 1 196 ? -2.505 14.138 13.009 1.00 77.69 196 SER A N 1
ATOM 1459 C CA . SER A 1 196 ? -1.609 15.303 12.998 1.00 77.69 196 SER A CA 1
ATOM 1460 C C . SER A 1 196 ? -0.990 15.620 11.624 1.00 77.69 196 SER A C 1
ATOM 1462 O O . SER A 1 196 ? -0.281 16.614 11.484 1.00 77.69 196 SER A O 1
ATOM 1464 N N . GLY A 1 197 ? -1.251 14.810 10.593 1.00 81.12 197 GLY A N 1
ATOM 1465 C CA . GLY A 1 197 ? -0.582 14.896 9.298 1.00 81.12 197 GLY A CA 1
ATOM 1466 C C . GLY A 1 197 ? -1.224 14.046 8.192 1.00 81.12 197 GLY A C 1
ATOM 1467 O O . GLY A 1 197 ? -2.318 13.500 8.363 1.00 81.12 197 GLY A O 1
ATOM 1468 N N . PRO A 1 198 ? -0.574 13.954 7.015 1.00 85.44 198 PRO A N 1
ATOM 1469 C CA . PRO A 1 198 ? -1.071 13.156 5.900 1.00 85.44 198 PRO A CA 1
ATOM 1470 C C . PRO A 1 198 ? -1.058 11.659 6.230 1.00 85.44 198 PRO A C 1
ATOM 1472 O O . PRO A 1 198 ? -0.176 11.182 6.929 1.00 85.44 198 PRO A O 1
ATOM 1475 N N . THR A 1 199 ? -1.996 10.906 5.655 1.00 90.12 199 THR A N 1
ATOM 1476 C CA . THR A 1 199 ? -2.032 9.436 5.722 1.00 90.12 199 THR A CA 1
ATOM 1477 C C . THR A 1 199 ? -2.160 8.816 4.337 1.00 90.12 199 THR A C 1
ATOM 1479 O O . THR A 1 199 ? -2.710 9.426 3.404 1.00 90.12 199 THR A O 1
ATOM 1482 N N . GLY A 1 200 ? -1.688 7.581 4.216 1.00 90.50 200 GLY A N 1
ATOM 1483 C CA . GLY A 1 200 ? -1.915 6.724 3.069 1.00 90.50 200 GLY A CA 1
ATOM 1484 C C . GLY A 1 200 ? -0.747 6.535 2.132 1.00 90.50 200 GLY A C 1
ATOM 1485 O O . GLY A 1 200 ? 0.188 7.333 2.044 1.00 90.50 200 GLY A O 1
ATOM 1486 N N . ASP A 1 201 ? -0.865 5.447 1.382 1.00 91.12 201 ASP A N 1
ATOM 1487 C CA . ASP A 1 201 ? 0.152 4.984 0.455 1.00 91.12 201 ASP A CA 1
ATOM 1488 C C . ASP A 1 201 ? 0.188 5.811 -0.838 1.00 91.12 201 ASP A C 1
ATOM 1490 O O . ASP A 1 201 ? -0.818 6.017 -1.529 1.00 91.12 201 ASP A O 1
ATOM 1494 N N . LYS A 1 202 ? 1.394 6.229 -1.222 1.00 89.88 202 LYS A N 1
ATOM 1495 C CA . LYS A 1 202 ? 1.710 6.948 -2.459 1.00 89.88 202 LYS A CA 1
ATOM 1496 C C . LYS A 1 202 ? 2.939 6.334 -3.121 1.00 89.88 202 LYS A C 1
ATOM 1498 O O . LYS A 1 202 ? 4.000 6.948 -3.208 1.00 89.88 202 LYS A O 1
ATOM 1503 N N . LEU A 1 203 ? 2.775 5.121 -3.648 1.00 90.38 203 LEU A N 1
ATOM 1504 C CA . LEU A 1 203 ? 3.832 4.457 -4.407 1.00 90.38 203 LEU A CA 1
ATOM 1505 C C . LEU A 1 203 ? 4.143 5.237 -5.694 1.00 90.38 203 LEU A C 1
ATOM 1507 O O . LEU A 1 203 ? 3.243 5.549 -6.485 1.00 90.38 203 LEU A O 1
ATOM 1511 N N . ASN A 1 204 ? 5.419 5.535 -5.918 1.00 93.44 204 ASN A N 1
ATOM 1512 C CA . ASN A 1 204 ? 5.872 6.201 -7.133 1.00 93.44 204 ASN A CA 1
ATOM 1513 C C . ASN A 1 204 ? 6.144 5.180 -8.257 1.00 93.44 204 ASN A C 1
ATOM 1515 O O . ASN A 1 204 ? 5.932 3.973 -8.109 1.00 93.44 204 ASN A O 1
ATOM 1519 N N . PHE A 1 205 ? 6.600 5.659 -9.417 1.00 93.44 205 PHE A N 1
ATOM 1520 C CA . PHE A 1 205 ? 6.879 4.787 -10.560 1.00 93.44 205 PHE A CA 1
ATOM 1521 C C . PHE A 1 205 ? 7.962 3.737 -10.268 1.00 93.44 205 PHE A C 1
ATOM 1523 O O . PHE A 1 205 ? 7.819 2.591 -10.693 1.00 93.44 205 PHE A O 1
ATOM 1530 N N . VAL A 1 206 ? 9.011 4.100 -9.525 1.00 93.31 206 VAL A N 1
ATOM 1531 C CA . VAL A 1 206 ? 10.094 3.177 -9.152 1.00 93.31 206 VAL A CA 1
ATOM 1532 C C . VAL A 1 206 ? 9.539 2.059 -8.276 1.00 93.31 206 VAL A C 1
ATOM 1534 O O . VAL A 1 206 ? 9.720 0.884 -8.596 1.00 93.31 206 VAL A O 1
ATOM 1537 N N . GLY A 1 207 ? 8.767 2.411 -7.245 1.00 92.81 207 GLY A N 1
ATOM 1538 C CA . GLY A 1 207 ? 8.084 1.436 -6.401 1.00 92.81 207 GLY A CA 1
ATOM 1539 C C . GLY A 1 207 ? 7.149 0.521 -7.192 1.00 92.81 207 GLY A C 1
ATOM 1540 O O . GLY A 1 207 ? 7.156 -0.694 -6.996 1.00 92.81 207 GLY A O 1
ATOM 1541 N N . MET A 1 208 ? 6.390 1.060 -8.152 1.00 91.88 208 MET A N 1
ATOM 1542 C CA . MET A 1 208 ? 5.549 0.238 -9.030 1.00 91.88 208 MET A CA 1
ATOM 1543 C C . MET A 1 208 ? 6.377 -0.706 -9.901 1.00 91.88 208 MET A C 1
ATOM 1545 O O . MET A 1 208 ? 6.050 -1.887 -9.988 1.00 91.88 208 MET A O 1
ATOM 1549 N N . ALA A 1 209 ? 7.458 -0.238 -10.522 1.00 94.06 209 ALA A N 1
ATOM 1550 C CA . ALA A 1 209 ? 8.321 -1.092 -11.331 1.00 94.06 209 ALA A CA 1
ATOM 1551 C C . ALA A 1 209 ? 8.923 -2.236 -10.493 1.00 94.06 209 ALA A C 1
ATOM 1553 O O . ALA A 1 209 ? 8.869 -3.393 -10.913 1.00 94.06 209 ALA A O 1
ATOM 1554 N N . MET A 1 210 ? 9.392 -1.947 -9.274 1.00 93.81 210 MET A N 1
ATOM 1555 C CA . MET A 1 210 ? 9.897 -2.954 -8.328 1.00 93.81 210 MET A CA 1
ATOM 1556 C C . MET A 1 210 ? 8.814 -3.959 -7.909 1.00 93.81 210 MET A C 1
ATOM 1558 O O . MET A 1 210 ? 9.062 -5.165 -7.825 1.00 93.81 210 MET A O 1
ATOM 1562 N N . LEU A 1 211 ? 7.578 -3.491 -7.722 1.00 91.62 211 LEU A N 1
ATOM 1563 C CA . LEU A 1 211 ? 6.428 -4.355 -7.468 1.00 91.62 211 LEU A CA 1
ATOM 1564 C C . LEU A 1 211 ? 6.138 -5.270 -8.655 1.00 91.62 211 LEU A C 1
ATOM 1566 O O . LEU A 1 211 ? 5.901 -6.466 -8.474 1.00 91.62 211 LEU A O 1
ATOM 1570 N N . GLY A 1 212 ? 6.197 -4.733 -9.872 1.00 91.81 212 GLY A N 1
ATOM 1571 C CA . GLY A 1 212 ? 6.090 -5.515 -11.096 1.00 91.81 212 GLY A CA 1
ATOM 1572 C C . GLY A 1 212 ? 7.169 -6.591 -11.181 1.00 91.81 212 GLY A C 1
ATOM 1573 O O . GLY A 1 212 ? 6.854 -7.728 -11.564 1.00 91.81 212 GLY A O 1
ATOM 1574 N N . ALA A 1 213 ? 8.397 -6.235 -10.783 1.00 93.12 213 ALA A N 1
ATOM 1575 C CA . ALA A 1 213 ? 9.578 -7.094 -10.679 1.00 93.12 213 ALA A CA 1
ATOM 1576 C C . ALA A 1 213 ? 9.474 -8.176 -9.596 1.00 93.12 213 ALA A C 1
ATOM 1578 O O . ALA A 1 213 ? 10.213 -9.155 -9.639 1.00 93.12 213 ALA A O 1
ATOM 1579 N N . GLY A 1 214 ? 8.510 -8.065 -8.676 1.00 89.06 214 GLY A N 1
ATOM 1580 C CA . GLY A 1 214 ? 8.308 -9.033 -7.599 1.00 89.06 214 GLY A CA 1
ATOM 1581 C C . GLY A 1 214 ? 9.277 -8.867 -6.429 1.00 89.06 214 GLY A C 1
ATOM 1582 O O . GLY A 1 214 ? 9.420 -9.792 -5.635 1.00 89.06 214 GLY A O 1
ATOM 1583 N N . MET A 1 215 ? 9.910 -7.699 -6.295 1.00 89.25 215 MET A N 1
ATOM 1584 C CA . MET A 1 215 ? 10.927 -7.437 -5.268 1.00 89.25 215 MET A CA 1
ATOM 1585 C C . MET A 1 215 ? 10.364 -7.376 -3.837 1.00 89.25 215 MET A C 1
ATOM 1587 O O . MET A 1 215 ? 11.120 -7.517 -2.887 1.00 89.25 215 MET A O 1
ATOM 1591 N N . PHE A 1 216 ? 9.045 -7.228 -3.673 1.00 81.31 216 PHE A N 1
ATOM 1592 C CA . PHE A 1 216 ? 8.365 -7.188 -2.366 1.00 81.31 216 PHE A CA 1
ATOM 1593 C C . PHE A 1 216 ? 7.811 -8.554 -1.907 1.00 81.31 216 PHE A C 1
ATOM 1595 O O . PHE A 1 216 ? 7.062 -8.638 -0.938 1.00 81.31 216 PHE A O 1
ATOM 1602 N N . GLY A 1 217 ? 8.136 -9.644 -2.613 1.00 76.38 217 GLY A N 1
ATOM 1603 C CA . GLY A 1 217 ? 7.629 -10.982 -2.298 1.00 76.38 217 GLY A CA 1
ATOM 1604 C C . GLY A 1 217 ? 6.145 -11.199 -2.655 1.00 76.38 217 GLY A C 1
ATOM 1605 O O . GLY A 1 217 ? 5.503 -10.368 -3.309 1.00 76.38 217 GLY A O 1
ATOM 1606 N N . PRO A 1 218 ? 5.571 -12.368 -2.309 1.00 73.50 218 PRO A N 1
ATOM 1607 C CA . PRO A 1 218 ? 4.182 -12.680 -2.624 1.00 73.50 218 PRO A CA 1
ATOM 1608 C C . PRO A 1 218 ? 3.233 -11.911 -1.701 1.00 73.50 218 PRO A C 1
ATOM 1610 O O . PRO A 1 218 ? 3.330 -12.014 -0.486 1.00 73.50 218 PRO A O 1
ATOM 1613 N N . THR A 1 219 ? 2.266 -11.197 -2.275 1.00 74.06 219 THR A N 1
ATOM 1614 C CA . THR A 1 219 ? 1.251 -10.449 -1.515 1.00 74.06 219 THR A CA 1
ATOM 1615 C C . THR A 1 219 ? 0.310 -11.366 -0.731 1.00 74.06 219 THR A C 1
ATOM 1617 O O . THR A 1 219 ? 0.123 -12.531 -1.099 1.00 74.06 219 THR A O 1
ATOM 1620 N N . ALA A 1 220 ? -0.366 -10.813 0.281 1.00 70.88 220 ALA A N 1
ATOM 1621 C CA . ALA A 1 220 ? -1.458 -11.453 1.021 1.00 70.88 220 ALA A CA 1
ATOM 1622 C C . ALA A 1 220 ? -2.458 -12.181 0.097 1.00 70.88 220 ALA A C 1
ATOM 1624 O O . ALA A 1 220 ? -2.678 -13.391 0.212 1.00 70.88 220 ALA A O 1
ATOM 1625 N N . ALA A 1 221 ? -2.977 -11.473 -0.912 1.00 68.31 221 ALA A N 1
ATOM 1626 C CA . ALA A 1 221 ? -3.892 -12.037 -1.903 1.00 68.31 221 ALA A CA 1
ATOM 1627 C C . ALA A 1 221 ? -3.288 -13.215 -2.695 1.00 68.31 221 ALA A C 1
ATOM 1629 O O . ALA A 1 221 ? -3.961 -14.224 -2.932 1.00 68.31 221 ALA A O 1
ATOM 1630 N N . ARG A 1 222 ? -2.011 -13.121 -3.095 1.00 70.56 222 ARG A N 1
ATOM 1631 C CA . ARG A 1 222 ? -1.331 -14.187 -3.845 1.00 70.56 222 ARG A CA 1
ATOM 1632 C C . ARG A 1 222 ? -1.084 -15.415 -2.968 1.00 70.56 222 ARG A C 1
ATOM 1634 O O . ARG A 1 222 ? -1.303 -16.529 -3.442 1.00 70.56 222 ARG A O 1
ATOM 1641 N N . ARG A 1 223 ? -0.687 -15.220 -1.706 1.00 75.81 223 ARG A N 1
ATOM 1642 C CA . ARG A 1 223 ? -0.489 -16.301 -0.728 1.00 75.81 223 ARG A CA 1
ATOM 1643 C C . ARG A 1 223 ? -1.784 -17.063 -0.470 1.00 75.81 223 ARG A C 1
ATOM 1645 O O . ARG A 1 223 ? -1.781 -18.284 -0.570 1.00 75.81 223 ARG A O 1
ATOM 1652 N N . ARG A 1 224 ? -2.908 -16.366 -0.262 1.00 68.62 224 ARG A N 1
ATOM 1653 C CA . ARG A 1 224 ? -4.223 -17.005 -0.057 1.00 68.62 224 ARG A CA 1
ATOM 1654 C C . ARG A 1 224 ? -4.708 -17.781 -1.288 1.00 68.62 224 ARG A C 1
ATOM 1656 O O . ARG A 1 224 ? -5.282 -18.864 -1.177 1.00 68.62 224 ARG A O 1
ATOM 1663 N N . ARG A 1 225 ? -4.448 -17.272 -2.498 1.00 69.38 225 ARG A N 1
ATOM 1664 C CA . ARG A 1 225 ? -4.743 -18.009 -3.740 1.00 69.38 225 ARG A CA 1
ATOM 1665 C C . ARG A 1 225 ? -3.873 -19.261 -3.885 1.00 69.38 225 ARG A C 1
ATOM 1667 O O . ARG A 1 225 ? -4.356 -20.284 -4.360 1.00 69.38 225 ARG A O 1
ATOM 1674 N N . ALA A 1 226 ? -2.602 -19.183 -3.500 1.00 68.88 226 ALA A N 1
ATOM 1675 C CA . ALA A 1 226 ? -1.705 -20.333 -3.509 1.00 68.88 226 ALA A CA 1
ATOM 1676 C C . ALA A 1 226 ? -2.132 -21.385 -2.470 1.00 68.88 226 ALA A C 1
ATOM 1678 O O . ALA A 1 226 ? -2.267 -22.550 -2.833 1.00 68.88 226 ALA A O 1
ATOM 1679 N N . SER A 1 227 ? -2.444 -20.979 -1.233 1.00 68.50 227 SER A N 1
ATOM 1680 C CA . SER A 1 227 ? -2.887 -21.899 -0.177 1.00 68.50 227 SER A CA 1
ATOM 1681 C C . SER A 1 227 ? -4.228 -22.557 -0.503 1.00 68.50 227 SER A C 1
ATOM 1683 O O . SER A 1 227 ? -4.356 -23.769 -0.382 1.00 68.50 227 SER A O 1
ATOM 1685 N N . SER A 1 228 ? -5.210 -21.803 -1.007 1.00 67.25 228 SER A N 1
ATOM 1686 C CA . SER A 1 228 ? -6.496 -22.371 -1.446 1.00 67.25 228 SER A CA 1
ATOM 1687 C C . SER A 1 228 ? -6.344 -23.354 -2.610 1.00 67.25 228 SER A C 1
ATOM 1689 O O . SER A 1 228 ? -7.035 -24.370 -2.647 1.00 67.25 228 SER A O 1
ATOM 1691 N N . ARG A 1 229 ? -5.422 -23.101 -3.550 1.00 71.62 229 ARG A N 1
ATOM 1692 C CA . ARG A 1 229 ? -5.077 -24.073 -4.600 1.00 71.62 229 ARG A CA 1
ATOM 1693 C C . ARG A 1 229 ? -4.404 -25.317 -4.030 1.00 71.62 229 ARG A C 1
ATOM 1695 O O . ARG A 1 229 ? -4.759 -26.409 -4.448 1.00 71.62 229 ARG A O 1
ATOM 1702 N N . GLN A 1 230 ? -3.480 -25.161 -3.084 1.00 68.75 230 GLN A N 1
ATOM 1703 C CA . GLN A 1 230 ? -2.801 -26.279 -2.432 1.00 68.75 230 GLN A CA 1
ATOM 1704 C C . GLN A 1 230 ? -3.780 -27.147 -1.633 1.00 68.75 230 GLN A C 1
ATOM 1706 O O . GLN A 1 230 ? -3.749 -28.362 -1.770 1.00 68.75 230 GLN A O 1
ATOM 1711 N N . LEU A 1 231 ? -4.704 -26.542 -0.880 1.00 68.12 231 LEU A N 1
ATOM 1712 C CA . LEU A 1 231 ? -5.771 -27.261 -0.175 1.00 68.12 231 LEU A CA 1
ATOM 1713 C C . LEU A 1 231 ? -6.681 -28.033 -1.137 1.00 68.12 231 LEU A C 1
ATOM 1715 O O . LEU A 1 231 ? -7.048 -29.163 -0.850 1.00 68.12 231 LEU A O 1
ATOM 1719 N N . LYS A 1 232 ? -7.016 -27.457 -2.298 1.00 70.31 232 LYS A N 1
ATOM 1720 C CA . LYS A 1 232 ? -7.789 -28.166 -3.332 1.00 70.31 232 LYS A CA 1
ATOM 1721 C C . LYS A 1 232 ? -6.999 -29.289 -4.010 1.00 70.31 232 LYS A C 1
ATOM 1723 O O . LYS A 1 232 ? -7.600 -30.262 -4.447 1.00 70.31 232 LYS A O 1
ATOM 1728 N N . ALA A 1 233 ? -5.681 -29.138 -4.139 1.00 70.94 233 ALA A N 1
ATOM 1729 C CA . ALA A 1 233 ? -4.802 -30.110 -4.789 1.00 70.94 233 ALA A CA 1
ATOM 1730 C C . ALA A 1 233 ? -4.370 -31.257 -3.861 1.00 70.94 233 ALA A C 1
ATOM 1732 O O . ALA A 1 233 ? -4.014 -32.325 -4.350 1.00 70.94 233 ALA A O 1
ATOM 1733 N N . SER A 1 234 ? -4.413 -31.048 -2.545 1.00 52.19 234 SER A N 1
ATOM 1734 C CA . SER A 1 234 ? -4.178 -32.073 -1.532 1.00 52.19 234 SER A CA 1
ATOM 1735 C C . SER A 1 234 ? -5.521 -32.668 -1.096 1.00 52.19 234 SER A C 1
ATOM 1737 O O . SER A 1 234 ? -6.138 -32.118 -0.180 1.00 52.19 234 SER A O 1
ATOM 1739 N N . PRO A 1 235 ? -6.014 -33.768 -1.704 1.00 56.81 235 PRO A N 1
ATOM 1740 C CA . PRO A 1 235 ? -7.162 -34.469 -1.142 1.00 56.81 235 PRO A CA 1
ATOM 1741 C C . PRO A 1 235 ? -6.842 -34.852 0.311 1.00 56.81 235 PRO A C 1
ATOM 1743 O O . PRO A 1 235 ? -5.676 -35.128 0.620 1.00 56.81 235 PRO A O 1
ATOM 1746 N N . PRO A 1 236 ? -7.835 -34.861 1.219 1.00 60.12 236 PRO A N 1
ATOM 1747 C CA . PRO A 1 236 ? -7.606 -35.298 2.583 1.00 60.12 236 PRO A CA 1
ATOM 1748 C C . PRO A 1 236 ? -6.988 -36.692 2.532 1.00 60.12 236 PRO A C 1
ATOM 1750 O O . PRO A 1 236 ? -7.578 -37.648 2.029 1.00 60.12 236 PRO A O 1
ATOM 1753 N N . ASN A 1 237 ? -5.756 -36.792 3.020 1.00 64.81 237 ASN A N 1
ATOM 1754 C CA . ASN A 1 237 ? -5.109 -38.066 3.230 1.00 64.81 237 ASN A CA 1
ATOM 1755 C C . ASN A 1 237 ? -5.925 -38.792 4.307 1.00 64.81 237 ASN A C 1
ATOM 1757 O O . ASN A 1 237 ? -5.760 -38.521 5.501 1.00 64.81 237 ASN A O 1
ATOM 1761 N N . MET A 1 238 ? -6.813 -39.689 3.865 1.00 62.31 238 MET A N 1
ATOM 1762 C CA . MET A 1 238 ? -7.651 -40.491 4.751 1.00 62.31 238 MET A CA 1
ATOM 1763 C C . MET A 1 238 ? -6.795 -41.272 5.756 1.00 62.31 238 MET A C 1
ATOM 1765 O O . MET A 1 238 ? -7.163 -41.372 6.917 1.00 62.31 238 MET A O 1
ATOM 1769 N N . ALA A 1 239 ? -5.601 -41.737 5.381 1.00 64.25 239 ALA A N 1
ATOM 1770 C CA . ALA A 1 239 ? -4.704 -42.442 6.298 1.00 64.25 239 ALA A CA 1
ATOM 1771 C C . ALA A 1 239 ? -4.141 -41.547 7.424 1.00 64.25 239 ALA A C 1
ATOM 1773 O O . ALA A 1 239 ? -3.977 -42.018 8.548 1.00 64.25 239 ALA A O 1
ATOM 1774 N N . THR A 1 240 ? -3.877 -40.262 7.175 1.00 66.81 240 THR A N 1
ATOM 1775 C CA . THR A 1 240 ? -3.426 -39.305 8.200 1.00 66.81 240 THR A CA 1
ATOM 1776 C C . THR A 1 240 ? -4.578 -38.875 9.092 1.00 66.81 240 THR A C 1
ATOM 1778 O O . THR A 1 240 ? -4.394 -38.781 10.300 1.00 66.81 240 THR A O 1
ATOM 1781 N N . THR A 1 241 ? -5.774 -38.678 8.534 1.00 67.38 241 THR A N 1
ATOM 1782 C CA . THR A 1 241 ? -6.978 -38.399 9.335 1.00 67.38 241 THR A CA 1
ATOM 1783 C C . THR A 1 241 ? -7.337 -39.592 10.220 1.00 67.38 241 THR A C 1
ATOM 1785 O O . THR A 1 241 ? -7.544 -39.404 11.414 1.00 67.38 241 THR A O 1
ATOM 1788 N N . TRP A 1 242 ? -7.281 -40.822 9.700 1.00 62.47 242 TRP A N 1
ATOM 1789 C CA . TRP A 1 242 ? -7.468 -42.038 10.499 1.00 62.47 242 TRP A CA 1
ATOM 1790 C C . TRP A 1 242 ? -6.381 -42.228 11.561 1.00 62.47 242 TRP A C 1
ATOM 1792 O O . TRP A 1 242 ? -6.704 -42.587 12.687 1.00 62.47 242 TRP A O 1
ATOM 1802 N N . ARG A 1 243 ? -5.107 -41.936 11.259 1.00 71.38 243 ARG A N 1
ATOM 1803 C CA . ARG A 1 243 ? -4.022 -41.977 12.259 1.00 71.38 243 ARG A CA 1
ATOM 1804 C C . ARG A 1 243 ? -4.200 -40.937 13.363 1.00 71.38 243 ARG A C 1
ATOM 1806 O O . ARG A 1 243 ? -3.964 -41.250 14.523 1.00 71.38 243 ARG A O 1
ATOM 1813 N N . LEU A 1 244 ? -4.617 -39.719 13.023 1.00 71.25 244 LEU A N 1
ATOM 1814 C CA . LEU A 1 244 ? -4.863 -38.658 14.002 1.00 71.25 244 LEU A CA 1
ATOM 1815 C C . LEU A 1 244 ? -6.074 -38.977 14.884 1.00 71.25 244 LEU A C 1
ATOM 1817 O O . LEU A 1 244 ? -5.988 -38.815 16.097 1.00 71.25 244 LEU A O 1
ATOM 1821 N N . LEU A 1 245 ? -7.157 -39.500 14.304 1.00 72.19 245 LEU A N 1
ATOM 1822 C CA . LEU A 1 245 ? -8.333 -39.948 15.054 1.00 72.19 245 LEU A CA 1
ATOM 1823 C C . LEU A 1 245 ? -8.022 -41.159 15.943 1.00 72.19 245 LEU A C 1
ATOM 1825 O O . LEU A 1 245 ? -8.437 -41.183 17.097 1.00 72.19 245 LEU A O 1
ATOM 1829 N N . ALA A 1 246 ? -7.247 -42.131 15.453 1.00 70.88 246 ALA A N 1
ATOM 1830 C CA . ALA A 1 246 ? -6.816 -43.281 16.246 1.00 70.88 246 ALA A CA 1
ATOM 1831 C C . ALA A 1 246 ? -5.907 -42.865 17.415 1.00 70.88 246 ALA A C 1
ATOM 1833 O O . ALA A 1 246 ? -6.062 -43.369 18.525 1.00 70.88 246 ALA A O 1
ATOM 1834 N N . ASN A 1 247 ? -5.000 -41.909 17.192 1.00 75.12 247 ASN A N 1
ATOM 1835 C CA . ASN A 1 247 ? -4.153 -41.363 18.251 1.00 75.12 247 ASN A CA 1
ATOM 1836 C C . ASN A 1 247 ? -4.962 -40.547 19.268 1.00 75.12 247 ASN A C 1
ATOM 1838 O O . ASN A 1 247 ? -4.726 -40.685 20.464 1.00 75.12 247 ASN A O 1
ATOM 1842 N N . ALA A 1 248 ? -5.936 -39.747 18.823 1.00 70.25 248 ALA A N 1
ATOM 1843 C CA . ALA A 1 248 ? -6.831 -39.013 19.715 1.00 70.25 248 ALA A CA 1
ATOM 1844 C C . ALA A 1 248 ? -7.670 -39.969 20.578 1.00 70.25 248 ALA A C 1
ATOM 1846 O O . ALA A 1 248 ? -7.704 -39.813 21.795 1.00 70.25 248 ALA A O 1
ATOM 1847 N N . ALA A 1 249 ? -8.243 -41.017 19.973 1.00 70.31 249 ALA A N 1
ATOM 1848 C CA . ALA A 1 249 ? -8.984 -42.057 20.684 1.00 70.31 249 ALA A CA 1
ATOM 1849 C C . ALA A 1 249 ? -8.107 -42.794 21.715 1.00 70.31 249 ALA A C 1
ATOM 1851 O O . ALA A 1 249 ? -8.546 -43.044 22.838 1.00 70.31 249 ALA A O 1
ATOM 1852 N N . ALA A 1 250 ? -6.849 -43.088 21.366 1.00 68.69 250 ALA A N 1
ATOM 1853 C CA . ALA A 1 250 ? -5.888 -43.729 22.261 1.00 68.69 250 ALA A CA 1
ATOM 1854 C C . ALA A 1 250 ? -5.445 -42.837 23.435 1.00 68.69 250 ALA A C 1
ATOM 1856 O O . ALA A 1 250 ? -5.052 -43.371 24.472 1.00 68.69 250 ALA A O 1
ATOM 1857 N N . VAL A 1 251 ? -5.501 -41.508 23.289 1.00 72.31 251 VAL A N 1
ATOM 1858 C CA . VAL A 1 251 ? -5.225 -40.551 24.373 1.00 72.31 251 VAL A CA 1
ATOM 1859 C C . VAL A 1 251 ? -6.411 -40.473 25.335 1.00 72.31 251 VAL A C 1
ATOM 1861 O O . VAL A 1 251 ? -6.203 -40.593 26.536 1.00 72.31 251 VAL A O 1
ATOM 1864 N N . THR A 1 252 ? -7.648 -40.392 24.833 1.00 69.38 252 THR A N 1
ATOM 1865 C CA . THR A 1 252 ? -8.864 -40.436 25.674 1.00 69.38 252 THR A CA 1
ATOM 1866 C C . THR A 1 252 ? -9.081 -41.770 26.387 1.00 69.38 252 THR A C 1
ATOM 1868 O O . THR A 1 252 ? -9.739 -41.802 27.414 1.00 69.38 252 THR A O 1
ATOM 1871 N N . ALA A 1 253 ? -8.538 -42.876 25.873 1.00 64.12 253 ALA A N 1
ATOM 1872 C CA . ALA A 1 253 ? -8.618 -44.183 26.532 1.00 64.12 253 ALA A CA 1
ATOM 1873 C C . ALA A 1 253 ? -7.566 -44.386 27.644 1.00 64.12 253 ALA A C 1
ATOM 1875 O O . ALA A 1 253 ? -7.585 -45.412 28.321 1.00 64.12 253 ALA A O 1
ATOM 1876 N N . ARG A 1 254 ? -6.614 -43.452 27.805 1.00 63.41 254 ARG A N 1
ATOM 1877 C CA . ARG A 1 254 ? -5.562 -43.486 28.843 1.00 63.41 254 ARG A CA 1
ATOM 1878 C C . ARG A 1 254 ? -5.789 -42.481 29.978 1.00 63.41 254 ARG A C 1
ATOM 1880 O O . ARG A 1 254 ? -4.939 -42.389 30.861 1.00 63.41 254 ARG A O 1
ATOM 1887 N N . THR A 1 255 ? -6.896 -41.747 29.938 1.00 54.09 255 THR A N 1
ATOM 1888 C CA . THR A 1 255 ? -7.386 -40.839 30.985 1.00 54.09 255 THR A CA 1
ATOM 1889 C C . THR A 1 255 ? -8.634 -41.426 31.611 1.00 54.09 255 THR A C 1
ATOM 1891 O O . THR A 1 255 ? -8.735 -41.392 32.852 1.00 54.09 255 THR A O 1
#

Secondary structure (DSSP, 8-state):
-HHHHHHHHHHHHHHHHHHHHHHHHHT-SSHHIIIIIHHHHHHHHHHHHHHHHHHHHHHHHHH----PPPP-------HHHHHHHHHHHHHHTHHHHSPB-TTS-B-SSS------BHHHHTT-GGGEEEE----STTSGGGGS-HHHHHHHHHHSB-TTSPBPSGGGGSGGGGS-HHHHHHHHHHHHHSPP---SS--EEEE-HHHHHHHHHTTT-S-HHHHHHHHHHHHHHS---HHHHHHHHHHHHHHHTT-

Foldseek 3Di:
DVQLVVVLVVLVVLLVVLVVQLVVQCPDPDPCSNPVSNVVSVVSNVVSVLLSQLLVLLVCCFQPVPDDAFDPDDFPLDPVLLVLLVVVCLVPPLCAQAAADPVLHRPSDDDSQWRRFPCVVVVNCVQPTQTHWRLACQTPCVVDHLSQQLCCLQAQAHNSRGHFDPSQADQSVVDDSSSSSSNSSNSHVDDHDHHPDDHGTDGHSVNSSCVSVCVSPQTSNRVNVVVVVVCVVDDPPVVVVVVVVVVVVVVVVVD

pLDDT: mean 89.5, std 10.07, range [52.19, 98.56]

Radius of gyration: 24.73 Å; chains: 1; bounding box: 52×60×76 Å